Protein AF-A0A4Y8JY67-F1 (afdb_monomer)

pLDDT: mean 82.29, std 21.68, range [33.91, 98.31]

Foldseek 3Di:
DDDDDDDDDDDDDDDDDDDDDDDDDDDDDDDDDDDDPPPPPPPPLPDDAADPVLLVLLLQLLVLLVQLLVLLVVLLVLLVVDDPCSLVSNLVSLVSNVVSLVSNLVSLVPHDPPQPPPPLSVQLNVLSVQLVVLSVQLNVLSVQCVPQDDVSNVVSSVSNNVSSVVSSVSSVSSLVSLCVLLVVCNGNNNSSSVSHPSNVVSND

Solvent-accessible surface area (backbone atoms only — not comparable to full-atom values): 11754 Å² total; per-residue (Å²): 140,89,86,78,92,80,86,82,83,83,82,80,91,81,82,92,84,87,80,90,89,80,90,87,87,84,86,89,84,88,80,95,74,90,75,78,88,69,77,76,74,75,72,64,75,90,58,80,75,54,51,71,66,42,21,51,51,34,22,51,39,34,46,29,51,54,49,30,52,51,35,45,52,49,35,44,51,44,50,74,67,47,66,98,58,30,47,61,54,41,52,53,36,48,50,52,30,51,53,32,48,50,53,29,54,51,47,65,68,64,60,52,90,96,46,83,83,42,74,59,52,53,53,37,51,54,29,49,53,54,25,51,50,31,48,52,52,25,49,54,28,49,58,53,30,56,90,42,54,79,70,54,27,55,51,24,43,49,45,29,46,50,29,42,50,49,25,53,50,31,46,50,49,29,43,48,38,48,44,49,30,23,68,66,49,76,48,59,63,12,37,6,32,58,68,11,71,49,28,55,75,70,64,111

Secondary structure (DSSP, 8-state):
----------------------------------------------SPPPPHHHHHHHHHHHHHHHHHHHHHHHHHHHHHH--TTHHHHHHHHHHHHHHHHHHHHHHHHSPPTT-TT-HHHHHHHHHHHHHHHHHHHHHHHHHHTTT--HHHHHHHHHHHHHHHHHHHHHHHHHHHHHHHHHHH--SHHHHHHHH-HHHHHHH-

Sequence (204 aa):
MTKSVRTLHAGALIGLLAAASLLTGCAQSEPAASPTPAATSTESPSGTPPTEEQTAWAGDVCSSTATLKTDVQGLVSTAAAGGDDVSARLNTQMQTVKESATVLADTIKAVPAGSEDDPELAAVRDSSDDLSSSISDLESSVASVEGATGTDLVVALGSVASDAGASLTALAATVSAIGTAAADGTSTIGQAFDAAPECASLTR

Nearest PDB structures (foldseek):
  6s1a-assembly1_B  TM=5.672E-01  e=9.929E-02  Pseudomonas putida KT2440
  6s37-assembly1_B  TM=5.310E-01  e=1.318E-01  Pseudomonas putida KT2440
  6s37-assembly1_A  TM=5.318E-01  e=1.833E-01  Pseudomonas putida KT2440

Organism: NCBI:txid1259239

Mean predicted aligned error: 12.63 Å

Radius of gyration: 25.79 Å; Cα contacts (8 Å, |Δi|>4): 195; chains: 1; bounding box: 53×54×91 Å

Structure (mmCIF, N/CA/C/O backbone):
data_AF-A0A4Y8JY67-F1
#
_entry.id   AF-A0A4Y8JY67-F1
#
loop_
_atom_site.group_PDB
_atom_site.id
_atom_site.type_symbol
_atom_site.label_atom_id
_atom_site.label_alt_id
_atom_site.label_comp_id
_atom_site.label_asym_id
_atom_site.label_entity_id
_atom_site.label_seq_id
_atom_site.pdbx_PDB_ins_code
_atom_site.Cartn_x
_atom_site.Cartn_y
_atom_site.Cartn_z
_atom_site.occupancy
_atom_site.B_iso_or_equiv
_atom_site.auth_seq_id
_atom_site.auth_comp_id
_atom_site.auth_asym_id
_atom_site.auth_atom_id
_atom_site.pdbx_PDB_model_num
ATOM 1 N N . MET A 1 1 ? 4.462 -11.054 60.085 1.00 39.53 1 MET A N 1
ATOM 2 C CA . MET A 1 1 ? 4.594 -12.505 59.830 1.00 39.53 1 MET A CA 1
ATOM 3 C C . MET A 1 1 ? 4.221 -12.754 58.378 1.00 39.53 1 MET A C 1
ATOM 5 O O . MET A 1 1 ? 3.088 -12.508 57.998 1.00 39.53 1 MET A O 1
ATOM 9 N N . THR A 1 2 ? 5.209 -13.111 57.566 1.00 43.16 2 THR A N 1
ATOM 10 C CA . THR A 1 2 ? 5.149 -13.316 56.113 1.00 43.16 2 THR A CA 1
ATOM 11 C C . THR A 1 2 ? 4.848 -14.781 55.775 1.00 43.16 2 THR A C 1
ATOM 13 O O . THR A 1 2 ? 5.388 -15.680 56.414 1.00 43.16 2 THR A O 1
ATOM 16 N N . LYS A 1 3 ? 3.995 -15.022 54.771 1.00 39.34 3 LYS A N 1
ATOM 17 C CA . LYS A 1 3 ? 3.800 -16.298 54.043 1.00 39.34 3 LYS A CA 1
ATOM 18 C C . LYS A 1 3 ? 2.782 -16.038 52.926 1.00 39.34 3 LYS A C 1
ATOM 20 O O . LYS A 1 3 ? 1.769 -15.418 53.200 1.00 39.34 3 LYS A O 1
ATOM 25 N N . SER A 1 4 ? 2.895 -16.495 51.687 1.00 40.44 4 SER A N 1
ATOM 26 C CA . SER A 1 4 ? 3.988 -17.022 50.873 1.00 40.44 4 SER A CA 1
ATOM 27 C C . SER A 1 4 ? 3.430 -17.013 49.446 1.00 40.44 4 SER A C 1
ATOM 29 O O . SER A 1 4 ? 2.323 -17.499 49.225 1.00 40.44 4 SER A O 1
ATOM 31 N N . VAL A 1 5 ? 4.183 -16.466 48.496 1.00 47.41 5 VAL A N 1
ATOM 32 C CA . VAL A 1 5 ? 3.908 -16.535 47.054 1.00 47.41 5 VAL A CA 1
ATOM 33 C C . VAL A 1 5 ? 4.031 -17.986 46.583 1.00 47.41 5 VAL A C 1
ATOM 35 O O . VAL A 1 5 ? 5.011 -18.651 46.924 1.00 47.41 5 VAL A O 1
ATOM 38 N N . ARG A 1 6 ? 3.080 -18.463 45.770 1.00 45.38 6 ARG A N 1
ATOM 39 C CA . ARG A 1 6 ? 3.297 -19.578 44.835 1.00 45.38 6 ARG A CA 1
ATOM 40 C C . ARG A 1 6 ? 2.625 -19.290 43.499 1.00 45.38 6 ARG A C 1
ATOM 42 O O . ARG A 1 6 ? 1.447 -19.548 43.291 1.00 45.38 6 ARG A O 1
ATOM 49 N N . THR A 1 7 ? 3.446 -18.748 42.617 1.00 39.59 7 THR A N 1
ATOM 50 C CA . THR A 1 7 ? 3.336 -18.749 41.164 1.00 39.59 7 THR A CA 1
ATOM 51 C C . THR A 1 7 ? 3.303 -20.195 40.659 1.00 39.59 7 THR A C 1
ATOM 53 O O . THR A 1 7 ? 4.174 -20.986 41.020 1.00 39.59 7 THR A O 1
ATOM 56 N N . LEU A 1 8 ? 2.343 -20.538 39.802 1.00 40.53 8 LEU A N 1
ATOM 57 C CA . LEU A 1 8 ? 2.391 -21.740 38.969 1.00 40.53 8 LEU A CA 1
ATOM 58 C C . LEU A 1 8 ? 2.415 -21.282 37.513 1.00 40.53 8 LEU A C 1
ATOM 60 O O . LEU A 1 8 ? 1.402 -20.883 36.949 1.00 40.53 8 LEU A O 1
ATOM 64 N N . HIS A 1 9 ? 3.622 -21.294 36.951 1.00 36.66 9 HIS A N 1
ATOM 65 C CA . HIS A 1 9 ? 3.857 -21.238 35.518 1.00 36.66 9 HIS A CA 1
ATOM 66 C C . HIS A 1 9 ? 3.447 -22.591 34.936 1.00 36.66 9 HIS A C 1
ATOM 68 O O . HIS A 1 9 ? 4.074 -23.604 35.245 1.00 36.66 9 HIS A O 1
ATOM 74 N N . ALA A 1 10 ? 2.420 -22.612 34.094 1.00 40.12 10 ALA A N 1
ATOM 75 C CA . ALA A 1 10 ? 2.177 -23.727 33.192 1.00 40.12 10 ALA A CA 1
ATOM 76 C C . ALA A 1 10 ? 2.764 -23.346 31.831 1.00 40.12 10 ALA A C 1
ATOM 78 O O . ALA A 1 10 ? 2.110 -22.721 31.002 1.00 40.12 10 ALA A O 1
ATOM 79 N N . GLY A 1 11 ? 4.043 -23.671 31.650 1.00 34.66 11 GLY A N 1
ATOM 80 C CA . GLY A 1 11 ? 4.651 -23.731 30.331 1.00 34.66 11 GLY A CA 1
ATOM 81 C C . GLY A 1 11 ? 4.133 -24.957 29.585 1.00 34.66 11 GLY A C 1
ATOM 82 O O . GLY A 1 11 ? 4.075 -26.049 30.149 1.00 34.66 11 GLY A O 1
ATOM 83 N N . ALA A 1 12 ? 3.793 -24.778 28.313 1.00 41.38 12 ALA A N 1
ATOM 84 C CA . ALA A 1 12 ? 3.649 -25.868 27.362 1.00 41.38 12 ALA A CA 1
ATOM 85 C C . ALA A 1 12 ? 4.541 -25.559 26.153 1.00 41.38 12 ALA A C 1
ATOM 87 O O . ALA A 1 12 ? 4.236 -24.707 25.325 1.00 41.38 12 ALA A O 1
ATOM 88 N N . LEU A 1 13 ? 5.687 -26.239 26.131 1.00 46.97 13 LEU A N 1
ATOM 89 C CA . LEU A 1 13 ? 6.608 -26.365 25.008 1.00 46.97 13 LEU A CA 1
ATOM 90 C C . LEU A 1 13 ? 5.970 -27.259 23.933 1.00 46.97 13 LEU A C 1
ATOM 92 O O . LEU A 1 13 ? 5.651 -28.413 24.206 1.00 46.97 13 LEU A O 1
ATOM 96 N N . ILE A 1 14 ? 5.850 -26.747 22.712 1.00 49.94 14 ILE A N 1
ATOM 97 C CA . ILE A 1 14 ? 5.616 -27.504 21.472 1.00 49.94 14 ILE A CA 1
ATOM 98 C C . ILE A 1 14 ? 6.517 -26.811 20.443 1.00 49.94 14 ILE A C 1
ATOM 100 O O . ILE A 1 14 ? 6.448 -25.598 20.315 1.00 49.94 14 ILE A O 1
ATOM 104 N N . GLY A 1 15 ? 7.427 -27.424 19.701 1.00 39.03 15 GLY A N 1
ATOM 105 C CA . GLY A 1 15 ? 7.811 -28.809 19.485 1.00 39.03 15 GLY A CA 1
ATOM 106 C C . GLY A 1 15 ? 8.711 -28.749 18.248 1.00 39.03 15 GLY A C 1
ATOM 107 O O . GLY A 1 15 ? 8.247 -28.401 17.168 1.00 39.03 15 GLY A O 1
ATOM 108 N N . LEU A 1 16 ? 10.011 -28.961 18.441 1.00 37.22 16 LEU A N 1
ATOM 109 C CA . LEU A 1 16 ? 11.065 -28.862 17.431 1.00 37.22 16 LEU A CA 1
ATOM 110 C C . LEU A 1 16 ? 10.965 -30.052 16.456 1.00 37.22 16 LEU A C 1
ATOM 112 O O . LEU A 1 16 ? 11.027 -31.193 16.907 1.00 37.22 16 LEU A O 1
ATOM 116 N N . LEU A 1 17 ? 10.874 -29.814 15.145 1.00 41.84 17 LEU A N 1
ATOM 117 C CA . LEU A 1 17 ? 11.047 -30.856 14.122 1.00 41.84 17 LEU A CA 1
ATOM 118 C C . LEU A 1 17 ? 12.001 -30.360 13.033 1.00 41.84 17 LEU A C 1
ATOM 120 O O . LEU A 1 17 ? 11.611 -29.740 12.050 1.00 41.84 17 LEU A O 1
ATOM 124 N N . ALA A 1 18 ? 13.282 -30.652 13.255 1.00 41.53 18 ALA A N 1
ATOM 125 C CA . ALA A 1 18 ? 14.320 -30.657 12.241 1.00 41.53 18 ALA A CA 1
ATOM 126 C C . ALA A 1 18 ? 14.420 -32.073 11.658 1.00 41.53 18 ALA A C 1
ATOM 128 O O . ALA A 1 18 ? 14.562 -33.038 12.410 1.00 41.53 18 ALA A O 1
ATOM 129 N N . ALA A 1 19 ? 14.390 -32.197 10.333 1.00 43.62 19 ALA A N 1
ATOM 130 C CA . ALA A 1 19 ? 14.785 -33.417 9.639 1.00 43.62 19 ALA A CA 1
ATOM 131 C C . ALA A 1 19 ? 15.612 -33.047 8.404 1.00 43.62 19 ALA A C 1
ATOM 133 O O . ALA A 1 19 ? 15.097 -32.623 7.373 1.00 43.62 19 ALA A O 1
ATOM 134 N N . ALA A 1 20 ? 16.926 -33.196 8.557 1.00 41.09 20 ALA A N 1
ATOM 135 C CA . ALA A 1 20 ? 17.895 -33.200 7.479 1.00 41.09 20 ALA A CA 1
ATOM 136 C C . ALA A 1 20 ? 17.733 -34.480 6.646 1.00 41.09 20 ALA A C 1
ATOM 138 O O . ALA A 1 20 ? 17.669 -35.575 7.202 1.00 41.09 20 ALA A O 1
ATOM 139 N N . SER A 1 21 ? 17.718 -34.344 5.321 1.00 48.56 21 SER A N 1
ATOM 140 C CA . SER A 1 21 ? 17.847 -35.466 4.387 1.00 48.56 21 SER A CA 1
ATOM 141 C C . SER A 1 21 ? 19.072 -35.215 3.516 1.00 48.56 21 SER A C 1
ATOM 143 O O . SER A 1 21 ? 19.023 -34.427 2.576 1.00 48.56 21 SER A O 1
ATOM 145 N N . LEU A 1 22 ? 20.188 -35.856 3.860 1.00 43.09 22 LEU A N 1
ATOM 146 C CA . LEU A 1 22 ? 21.392 -35.910 3.039 1.00 43.09 22 LEU A CA 1
ATOM 147 C C . LEU A 1 22 ? 21.663 -37.363 2.624 1.00 43.09 22 LEU A C 1
ATOM 149 O O . LEU A 1 22 ? 21.675 -38.252 3.469 1.00 43.09 22 LEU A O 1
ATOM 153 N N . LEU A 1 23 ? 21.994 -37.502 1.333 1.00 43.88 23 LEU A N 1
ATOM 154 C CA . LEU A 1 23 ? 22.841 -38.521 0.690 1.00 43.88 23 LEU A CA 1
ATOM 155 C C . LEU A 1 23 ? 22.263 -39.933 0.474 1.00 43.88 23 LEU A C 1
ATOM 157 O O . LEU A 1 23 ? 22.098 -40.713 1.404 1.00 43.88 23 LEU A O 1
ATOM 161 N N . THR A 1 24 ? 22.129 -40.336 -0.796 1.00 42.97 24 THR A N 1
ATOM 162 C CA . THR A 1 24 ? 23.050 -41.279 -1.483 1.00 42.97 24 THR A CA 1
ATOM 163 C C . THR A 1 24 ? 22.499 -41.699 -2.856 1.00 42.97 24 THR A C 1
ATOM 165 O O . THR A 1 24 ? 21.308 -41.940 -3.010 1.00 42.97 24 THR A O 1
ATOM 168 N N . GLY A 1 25 ? 23.378 -41.807 -3.860 1.00 33.91 25 GLY A N 1
ATOM 169 C CA . GLY A 1 25 ? 23.049 -42.359 -5.180 1.00 33.91 25 GLY A CA 1
ATOM 170 C C . GLY A 1 25 ? 24.151 -42.109 -6.211 1.00 33.91 25 GLY A C 1
ATOM 171 O O . GLY A 1 25 ? 24.176 -41.069 -6.854 1.00 33.91 25 GLY A O 1
ATOM 172 N N . CYS A 1 26 ? 25.098 -43.042 -6.303 1.00 43.69 26 CYS A N 1
ATOM 173 C CA . CYS A 1 26 ? 26.351 -42.958 -7.052 1.00 43.69 26 CYS A CA 1
ATOM 174 C C . CYS A 1 26 ? 26.244 -43.249 -8.565 1.00 43.69 26 CYS A C 1
ATOM 176 O O . CYS A 1 26 ? 25.491 -44.115 -8.987 1.00 43.69 26 CYS A O 1
ATOM 178 N N . ALA A 1 27 ? 27.160 -42.601 -9.297 1.00 44.00 27 ALA A N 1
ATOM 179 C CA . ALA A 1 27 ? 28.053 -43.119 -10.346 1.00 44.00 27 ALA A CA 1
ATOM 180 C C . ALA A 1 27 ? 27.513 -43.665 -11.697 1.00 44.00 27 ALA A C 1
ATOM 182 O O . ALA A 1 27 ? 26.987 -44.766 -11.796 1.00 44.00 27 ALA A O 1
ATOM 183 N N . GLN A 1 28 ? 27.943 -42.937 -12.744 1.00 41.19 28 GLN A N 1
ATOM 184 C CA . GLN A 1 28 ? 28.754 -43.411 -13.885 1.00 41.19 28 GLN A CA 1
ATOM 185 C C . GLN A 1 28 ? 28.055 -43.857 -15.180 1.00 41.19 28 GLN A C 1
ATOM 187 O O . GLN A 1 28 ? 27.539 -44.964 -15.282 1.00 41.19 28 GLN A O 1
ATOM 192 N N . SER A 1 29 ? 28.213 -43.044 -16.235 1.00 42.53 29 SER A N 1
ATOM 193 C CA . SER A 1 29 ? 28.912 -43.419 -17.482 1.00 42.53 29 SER A CA 1
ATOM 194 C C . SER A 1 29 ? 29.071 -42.209 -18.411 1.00 42.53 29 SER A C 1
ATOM 196 O O . SER A 1 29 ? 28.122 -41.478 -18.673 1.00 42.53 29 SER A O 1
ATOM 198 N N . GLU A 1 30 ? 30.295 -42.026 -18.896 1.00 51.75 30 GLU A N 1
ATOM 199 C CA . GLU A 1 30 ? 30.686 -41.120 -19.977 1.00 51.75 30 GLU A CA 1
ATOM 200 C C . GLU A 1 30 ? 30.337 -41.772 -21.328 1.00 51.75 30 GLU A C 1
ATOM 202 O O . GLU A 1 30 ? 30.463 -42.993 -21.472 1.00 51.75 30 GLU A O 1
ATOM 207 N N . PRO A 1 31 ? 29.918 -40.990 -22.331 1.00 46.47 31 PRO A N 1
ATOM 208 C CA . PRO A 1 31 ? 30.604 -41.097 -23.615 1.00 46.47 31 PRO A CA 1
ATOM 209 C C . PRO A 1 31 ? 30.988 -39.730 -24.181 1.00 46.47 31 PRO A C 1
ATOM 211 O O . PRO A 1 31 ? 30.190 -38.795 -24.241 1.00 46.47 31 PRO A O 1
ATOM 214 N N . ALA A 1 32 ? 32.225 -39.667 -24.664 1.00 49.59 32 ALA A N 1
ATOM 215 C CA . ALA A 1 32 ? 32.764 -38.577 -25.449 1.00 49.59 32 ALA A CA 1
ATOM 216 C C . ALA A 1 32 ? 31.945 -38.322 -26.726 1.00 49.59 32 ALA A C 1
ATOM 218 O O . ALA A 1 32 ? 31.810 -39.196 -27.582 1.00 49.59 32 ALA A O 1
ATOM 219 N N . ALA A 1 33 ? 31.506 -37.078 -26.892 1.00 43.41 33 ALA A N 1
ATOM 220 C CA . ALA A 1 33 ? 31.378 -36.430 -28.188 1.00 43.41 33 ALA A CA 1
ATOM 221 C C . ALA A 1 33 ? 31.575 -34.924 -27.976 1.00 43.41 33 ALA A C 1
ATOM 223 O O . ALA A 1 33 ? 30.801 -34.290 -27.265 1.00 43.41 33 ALA A O 1
ATOM 224 N N . SER A 1 34 ? 32.626 -34.356 -28.570 1.00 53.31 34 SER A N 1
ATOM 225 C CA . SER A 1 34 ? 32.741 -32.909 -28.750 1.00 53.31 34 SER A CA 1
ATOM 226 C C . SER A 1 34 ? 31.671 -32.431 -29.726 1.00 53.31 34 SER A C 1
ATOM 228 O O . SER A 1 34 ? 31.652 -32.896 -30.868 1.00 53.31 34 SER A O 1
ATOM 230 N N . PRO A 1 3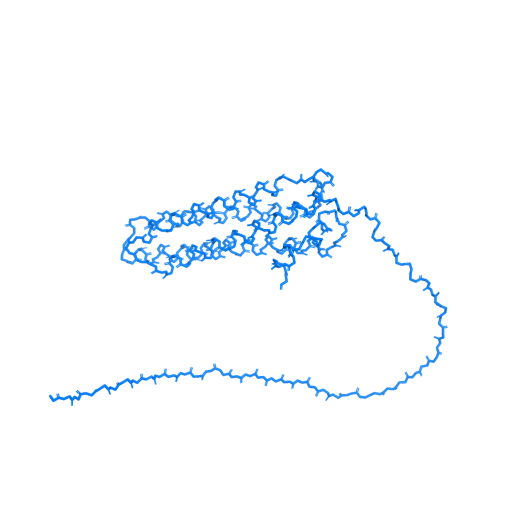5 ? 30.892 -31.410 -29.356 1.00 47.12 35 PRO A N 1
ATOM 231 C CA . PRO A 1 35 ? 30.505 -30.382 -30.293 1.00 47.12 35 PRO A CA 1
ATOM 232 C C . PRO A 1 35 ? 31.342 -29.127 -30.027 1.00 47.12 35 PRO A C 1
ATOM 234 O O . PRO A 1 35 ? 31.562 -28.709 -28.893 1.00 47.12 35 PRO A O 1
ATOM 237 N N . THR A 1 36 ? 31.850 -28.573 -31.122 1.00 54.47 36 THR A N 1
ATOM 238 C CA . THR A 1 36 ? 32.260 -27.183 -31.333 1.00 54.47 36 THR A CA 1
ATOM 239 C C . THR A 1 36 ? 31.670 -26.210 -30.303 1.00 54.47 36 THR A C 1
ATOM 241 O O . THR A 1 36 ? 30.461 -26.275 -30.076 1.00 54.47 36 THR A O 1
ATOM 244 N N . PRO A 1 37 ? 32.446 -25.267 -29.732 1.00 42.97 37 PRO A N 1
ATOM 245 C CA . PRO A 1 37 ? 31.859 -24.160 -28.993 1.00 42.97 37 PRO A CA 1
ATOM 246 C C . PRO A 1 37 ? 31.013 -23.346 -29.975 1.00 42.97 37 PRO A C 1
ATOM 248 O O . PRO A 1 37 ? 31.522 -22.521 -30.733 1.00 42.97 37 PRO A O 1
ATOM 251 N N . ALA A 1 38 ? 29.711 -23.626 -30.008 1.00 48.12 38 ALA A N 1
ATOM 252 C CA . ALA A 1 38 ? 28.750 -22.655 -30.473 1.00 48.12 38 ALA A CA 1
ATOM 253 C C . ALA A 1 38 ? 28.922 -21.465 -29.535 1.00 48.12 38 ALA A C 1
ATOM 255 O O . ALA A 1 38 ? 28.813 -21.610 -28.317 1.00 48.12 38 ALA A O 1
ATOM 256 N N . ALA A 1 39 ? 29.285 -20.319 -30.103 1.00 44.28 39 ALA A N 1
ATOM 257 C CA . ALA A 1 39 ? 29.164 -19.060 -29.409 1.00 44.28 39 ALA A CA 1
ATOM 258 C C . ALA A 1 39 ? 27.730 -19.004 -28.881 1.00 44.28 39 ALA A C 1
ATOM 260 O O . ALA A 1 39 ? 26.783 -18.933 -29.664 1.00 44.28 39 ALA A O 1
ATOM 261 N N . THR A 1 40 ? 27.568 -19.110 -27.564 1.00 43.22 40 THR A N 1
ATOM 262 C CA . THR A 1 40 ? 26.379 -18.590 -26.914 1.00 43.22 40 THR A CA 1
ATOM 263 C C . THR A 1 40 ? 26.379 -17.123 -27.290 1.00 43.22 40 THR A C 1
ATOM 265 O O . THR A 1 40 ? 27.171 -16.341 -26.764 1.00 43.22 40 THR A O 1
ATOM 268 N N . SER A 1 41 ? 25.575 -16.771 -28.290 1.00 44.00 41 SER A N 1
ATOM 269 C CA . SER A 1 41 ? 25.123 -15.406 -28.449 1.00 44.00 41 SER A CA 1
ATOM 270 C C . SER A 1 41 ? 24.449 -15.084 -27.131 1.00 44.00 41 SER A C 1
ATOM 272 O O . SER A 1 41 ? 23.331 -15.522 -26.870 1.00 44.00 41 SER A O 1
ATOM 274 N N . THR A 1 42 ? 25.172 -14.399 -26.252 1.00 41.75 42 THR A N 1
ATOM 275 C CA . THR A 1 42 ? 24.550 -13.546 -25.259 1.00 41.75 42 THR A CA 1
ATOM 276 C C . THR A 1 42 ? 23.765 -12.552 -26.099 1.00 41.75 42 THR A C 1
ATOM 278 O O . THR A 1 42 ? 24.322 -11.566 -26.581 1.00 41.75 42 THR A O 1
ATOM 281 N N . GLU A 1 43 ? 22.511 -12.875 -26.410 1.00 44.25 43 GLU A N 1
ATOM 282 C CA . GLU A 1 43 ? 21.557 -11.849 -26.781 1.00 44.25 43 GLU A CA 1
ATOM 283 C C . GLU A 1 43 ? 21.538 -10.920 -25.574 1.00 44.25 43 GLU A C 1
ATOM 285 O O . GLU A 1 43 ? 20.959 -11.220 -24.533 1.00 44.25 43 GLU A O 1
ATOM 290 N N . SER A 1 44 ? 22.308 -9.835 -25.671 1.00 44.72 44 SER A N 1
ATOM 291 C CA . SER A 1 44 ? 22.081 -8.671 -24.837 1.00 44.72 44 SER A CA 1
ATOM 292 C C . SER A 1 44 ? 20.588 -8.382 -24.966 1.00 44.72 44 SER A C 1
ATOM 294 O O . SER A 1 44 ? 20.120 -8.315 -26.114 1.00 44.72 44 SER A O 1
ATOM 296 N N . PRO A 1 45 ? 19.835 -8.253 -23.858 1.00 50.97 45 PRO A N 1
ATOM 297 C CA . PRO A 1 45 ? 18.454 -7.806 -23.947 1.00 50.97 45 PRO A CA 1
ATOM 298 C C . PRO A 1 45 ? 18.469 -6.556 -24.822 1.00 50.97 45 PRO A C 1
ATOM 300 O O . PRO A 1 45 ? 19.185 -5.596 -24.547 1.00 50.97 45 PRO A O 1
ATOM 303 N N . SER A 1 46 ? 17.801 -6.631 -25.971 1.00 47.34 46 SER A N 1
ATOM 304 C CA . SER A 1 46 ? 17.893 -5.615 -27.027 1.00 47.34 46 SER A CA 1
ATOM 305 C C . SER A 1 46 ? 17.043 -4.381 -26.702 1.00 47.34 46 SER A C 1
ATOM 307 O O . SER A 1 46 ? 16.577 -3.685 -27.600 1.00 47.34 46 SER A O 1
ATOM 309 N N . GLY A 1 47 ? 16.833 -4.122 -25.412 1.00 58.28 47 GLY A N 1
ATOM 310 C CA . GLY A 1 47 ? 16.190 -2.933 -24.889 1.00 58.28 47 GLY A CA 1
ATOM 311 C C . GLY A 1 47 ? 17.237 -1.891 -24.532 1.00 58.28 47 GLY A C 1
ATOM 312 O O . GLY A 1 47 ? 18.315 -2.206 -24.025 1.00 58.28 47 GLY A O 1
ATOM 313 N N . THR A 1 48 ? 16.918 -0.629 -24.796 1.00 69.56 48 THR A N 1
ATOM 314 C CA . THR A 1 48 ? 17.609 0.472 -24.129 1.00 69.56 48 THR A CA 1
ATOM 315 C C . THR A 1 48 ? 17.430 0.268 -22.622 1.00 69.56 48 THR A C 1
ATOM 317 O O . THR A 1 48 ? 16.290 0.070 -22.200 1.00 69.56 48 THR A O 1
ATOM 320 N N . PRO A 1 49 ? 18.510 0.283 -21.819 1.00 79.81 49 PRO A N 1
ATOM 321 C CA . PRO A 1 49 ? 18.382 0.192 -20.369 1.00 79.81 49 PRO A CA 1
ATOM 322 C C . PRO A 1 49 ? 17.468 1.311 -19.844 1.00 79.81 49 PRO A C 1
ATOM 324 O O . PRO A 1 49 ? 17.394 2.372 -20.477 1.00 79.81 49 PRO A O 1
ATOM 327 N N . PRO A 1 50 ? 16.792 1.105 -18.700 1.00 87.81 50 PRO A N 1
ATOM 328 C CA . PRO A 1 50 ? 15.910 2.112 -18.135 1.00 87.81 50 PRO A CA 1
ATOM 329 C C . PRO A 1 50 ? 16.693 3.397 -17.863 1.00 87.81 50 PRO A C 1
ATOM 331 O O . PRO A 1 50 ? 17.872 3.382 -17.496 1.00 87.81 50 PRO A O 1
ATOM 334 N N . THR A 1 51 ? 16.030 4.529 -18.061 1.00 92.19 51 THR A N 1
ATOM 335 C CA . THR A 1 51 ? 16.594 5.830 -17.705 1.00 92.19 51 THR A CA 1
ATOM 336 C C . THR A 1 51 ? 16.704 5.971 -16.185 1.00 92.19 51 THR A C 1
ATOM 338 O O . THR A 1 51 ? 16.046 5.262 -15.415 1.00 92.19 51 THR A O 1
ATOM 341 N N . GLU A 1 52 ? 17.525 6.921 -15.734 1.00 93.12 52 GLU A N 1
ATOM 342 C CA . GLU A 1 52 ? 17.620 7.263 -14.309 1.00 93.12 52 GLU A CA 1
ATOM 343 C C . GLU A 1 52 ? 16.260 7.699 -13.745 1.00 93.12 52 GLU A C 1
ATOM 345 O O . GLU A 1 52 ? 15.913 7.321 -12.631 1.00 93.12 52 GLU A O 1
ATOM 350 N N . GLU A 1 53 ? 15.460 8.426 -14.532 1.00 94.00 53 GLU A N 1
ATOM 351 C CA . GLU A 1 53 ? 14.112 8.866 -14.153 1.00 94.00 53 GLU A CA 1
ATOM 352 C C . GLU A 1 53 ? 13.152 7.684 -13.961 1.00 94.00 53 GLU A C 1
ATOM 354 O O . GLU A 1 53 ? 12.440 7.626 -12.963 1.00 94.00 53 GLU A O 1
ATOM 359 N N . GLN A 1 54 ? 13.183 6.699 -14.864 1.00 94.31 54 GLN A N 1
ATOM 360 C CA . GLN A 1 54 ? 12.389 5.470 -14.739 1.00 94.31 54 GLN A CA 1
ATOM 361 C C . GLN A 1 54 ? 12.787 4.648 -13.516 1.00 94.31 54 GLN A C 1
ATOM 363 O O . GLN A 1 54 ? 11.920 4.180 -12.780 1.00 94.31 54 GLN A O 1
ATOM 368 N N . THR A 1 55 ? 14.089 4.516 -13.265 1.00 95.31 55 THR A N 1
ATOM 369 C CA . THR A 1 55 ? 14.594 3.784 -12.095 1.00 95.31 55 THR A CA 1
ATOM 370 C C . THR A 1 55 ? 14.226 4.496 -10.790 1.00 95.31 55 THR A C 1
ATOM 372 O O . THR A 1 55 ? 13.800 3.846 -9.838 1.00 95.31 55 THR A O 1
ATOM 375 N N . ALA A 1 56 ? 14.334 5.829 -10.745 1.00 96.75 56 ALA A N 1
ATOM 376 C CA . ALA A 1 56 ? 13.936 6.626 -9.585 1.00 96.75 56 ALA A CA 1
ATOM 377 C C . ALA A 1 56 ? 12.430 6.510 -9.309 1.00 96.75 56 ALA A C 1
ATOM 379 O O . ALA A 1 56 ? 12.037 6.229 -8.180 1.00 96.75 56 ALA A O 1
ATOM 380 N N . TRP A 1 57 ? 11.598 6.628 -10.348 1.00 97.00 57 TRP A N 1
ATOM 381 C CA . TRP A 1 57 ? 10.153 6.431 -10.241 1.00 97.00 57 TRP A CA 1
ATOM 382 C C . TRP A 1 57 ? 9.796 5.046 -9.683 1.00 97.00 57 TRP A C 1
ATOM 384 O O . TRP A 1 57 ? 8.985 4.936 -8.765 1.00 97.00 57 TRP A O 1
ATOM 394 N N . ALA A 1 58 ? 10.427 3.986 -10.195 1.00 96.25 58 ALA A N 1
ATOM 395 C CA . ALA A 1 58 ? 10.211 2.626 -9.710 1.00 96.25 58 ALA A CA 1
ATOM 396 C C . ALA A 1 58 ? 10.585 2.487 -8.221 1.00 96.25 58 ALA A C 1
ATOM 398 O O . ALA A 1 58 ? 9.830 1.902 -7.438 1.00 96.25 58 ALA A O 1
ATOM 399 N N . GLY A 1 59 ? 11.709 3.088 -7.817 1.00 97.12 59 GLY A N 1
ATOM 400 C CA . GLY A 1 59 ? 12.126 3.181 -6.417 1.00 97.12 59 GLY A CA 1
ATOM 401 C C . GLY A 1 59 ? 11.100 3.902 -5.538 1.00 97.12 59 GLY A C 1
ATOM 402 O O . GLY A 1 59 ? 10.746 3.395 -4.470 1.00 97.12 59 GLY A O 1
ATOM 403 N N . ASP A 1 60 ? 10.548 5.022 -6.007 1.00 98.12 60 ASP A N 1
ATOM 404 C CA . ASP A 1 60 ? 9.521 5.794 -5.297 1.00 98.12 60 ASP A CA 1
ATOM 405 C C . ASP A 1 60 ? 8.212 5.006 -5.130 1.00 98.12 60 ASP A C 1
ATOM 407 O O . ASP A 1 60 ? 7.615 5.024 -4.047 1.00 98.12 60 ASP A O 1
ATOM 411 N N . VAL A 1 61 ? 7.784 4.252 -6.152 1.00 97.06 61 VAL A N 1
ATOM 412 C CA . VAL A 1 61 ? 6.627 3.341 -6.055 1.00 97.06 61 VAL A CA 1
ATOM 413 C C . VAL A 1 61 ? 6.871 2.288 -4.971 1.00 97.06 61 VAL A C 1
ATOM 415 O O . VAL A 1 61 ? 6.019 2.072 -4.102 1.00 97.06 61 VAL A O 1
ATOM 418 N N . CYS A 1 62 ? 8.043 1.649 -4.975 1.00 97.50 62 CYS A N 1
ATOM 419 C CA . CYS A 1 62 ? 8.387 0.617 -3.997 1.00 97.50 62 CYS A CA 1
ATOM 420 C C . CYS A 1 62 ? 8.504 1.174 -2.568 1.00 97.50 62 CYS A C 1
ATOM 422 O O . CYS A 1 62 ? 7.985 0.573 -1.622 1.00 97.50 62 CYS A O 1
ATOM 424 N N . SER A 1 63 ? 9.111 2.349 -2.407 1.00 97.44 63 SER A N 1
ATOM 425 C CA . SER A 1 63 ? 9.222 3.056 -1.127 1.00 97.44 63 SER A CA 1
ATOM 426 C C . SER A 1 63 ? 7.851 3.471 -0.574 1.00 97.44 63 SER A C 1
ATOM 428 O O . SER A 1 63 ? 7.539 3.228 0.597 1.00 97.44 63 SER A O 1
ATOM 430 N N . SER A 1 64 ? 6.979 4.013 -1.430 1.00 97.81 64 SER A N 1
ATOM 431 C CA . SER A 1 64 ? 5.608 4.391 -1.062 1.00 97.81 64 SER A CA 1
ATOM 432 C C . SER A 1 64 ? 4.775 3.172 -0.660 1.00 97.81 64 SER A C 1
ATOM 434 O O . SER A 1 64 ? 4.063 3.203 0.344 1.00 97.81 64 SER A O 1
ATOM 436 N N . THR A 1 65 ? 4.934 2.055 -1.377 1.00 97.19 65 THR A N 1
ATOM 437 C CA . THR A 1 65 ? 4.295 0.771 -1.045 1.00 97.19 65 THR A CA 1
ATOM 438 C C . THR A 1 65 ? 4.743 0.263 0.332 1.00 97.19 65 THR A C 1
ATOM 440 O O . THR A 1 65 ? 3.915 -0.143 1.151 1.00 97.19 65 THR A O 1
ATOM 443 N N . ALA A 1 66 ? 6.046 0.317 0.634 1.00 96.75 66 ALA A N 1
ATOM 444 C CA . ALA A 1 66 ? 6.590 -0.085 1.934 1.00 96.75 66 ALA A CA 1
ATOM 445 C C . ALA A 1 66 ? 6.119 0.823 3.087 1.00 96.75 66 ALA A C 1
ATOM 447 O O . ALA A 1 66 ? 5.822 0.340 4.186 1.00 96.75 66 ALA A O 1
ATOM 448 N N . THR A 1 67 ? 6.023 2.128 2.831 1.00 97.50 67 THR A N 1
ATOM 449 C CA . THR A 1 67 ? 5.516 3.116 3.793 1.00 97.50 67 THR A CA 1
ATOM 450 C C . THR A 1 67 ? 4.06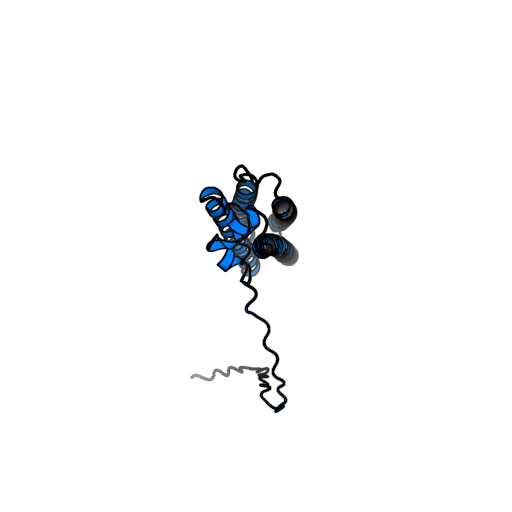1 2.821 4.135 1.00 97.50 67 THR A C 1
ATOM 452 O O . THR A 1 67 ? 3.739 2.573 5.296 1.00 97.50 67 THR A O 1
ATOM 455 N N . LEU A 1 68 ? 3.207 2.686 3.117 1.00 97.94 68 LEU A N 1
ATOM 456 C CA . LEU A 1 68 ? 1.797 2.357 3.301 1.00 97.94 68 LEU A CA 1
ATOM 457 C C . LEU A 1 68 ? 1.596 1.035 4.058 1.00 97.94 68 LEU A C 1
ATOM 459 O O . LEU A 1 68 ? 0.746 0.951 4.944 1.00 97.94 68 LEU A O 1
ATOM 463 N N . LYS A 1 69 ? 2.413 0.010 3.774 1.00 96.88 69 LYS A N 1
ATOM 464 C CA . LYS A 1 69 ? 2.403 -1.254 4.534 1.00 96.88 69 LYS A CA 1
ATOM 465 C C . LYS A 1 69 ? 2.595 -1.011 6.027 1.00 96.88 69 LYS A C 1
ATOM 467 O O . LYS A 1 69 ? 1.867 -1.571 6.847 1.00 96.88 69 LYS A O 1
ATOM 472 N N . THR A 1 70 ? 3.590 -0.199 6.366 1.00 97.62 70 THR A N 1
ATOM 473 C CA . THR A 1 70 ? 3.939 0.131 7.750 1.00 97.62 70 THR A CA 1
ATOM 474 C C . THR A 1 70 ? 2.808 0.904 8.422 1.00 97.62 70 THR A C 1
ATOM 476 O O . THR A 1 70 ? 2.447 0.591 9.556 1.00 97.62 70 THR A O 1
ATOM 479 N N . ASP A 1 71 ? 2.179 1.839 7.713 1.00 98.00 71 ASP A N 1
ATOM 480 C CA . ASP A 1 71 ? 1.078 2.638 8.255 1.00 98.00 71 ASP A CA 1
ATOM 481 C C . ASP A 1 71 ? -0.171 1.800 8.539 1.00 98.00 71 ASP A C 1
ATOM 483 O O . ASP A 1 71 ? -0.787 1.949 9.599 1.00 98.00 71 ASP A O 1
ATOM 487 N N . VAL A 1 72 ? -0.515 0.866 7.645 1.00 97.94 72 VAL A N 1
ATOM 488 C CA . VAL A 1 72 ? -1.627 -0.072 7.866 1.00 97.94 72 VAL A CA 1
ATOM 489 C C . VAL A 1 72 ? -1.320 -1.005 9.046 1.00 97.94 72 VAL A C 1
ATOM 491 O O . VAL A 1 72 ? -2.189 -1.262 9.879 1.00 97.94 72 VAL A O 1
ATOM 494 N N . GLN A 1 73 ? -0.072 -1.463 9.201 1.00 97.31 73 GLN A N 1
ATOM 495 C CA . GLN A 1 73 ? 0.347 -2.229 10.385 1.00 97.31 73 GLN A CA 1
ATOM 496 C C . GLN A 1 73 ? 0.280 -1.399 11.680 1.00 97.31 73 GLN A C 1
ATOM 498 O O . GLN A 1 73 ? -0.088 -1.924 12.740 1.00 97.31 73 GLN A O 1
ATOM 503 N N . GLY A 1 74 ? 0.588 -0.103 11.604 1.00 97.12 74 GLY A N 1
ATOM 504 C CA . GLY A 1 74 ? 0.414 0.853 12.697 1.00 97.12 74 GLY A CA 1
ATOM 505 C C . GLY A 1 74 ? -1.052 1.003 13.113 1.00 97.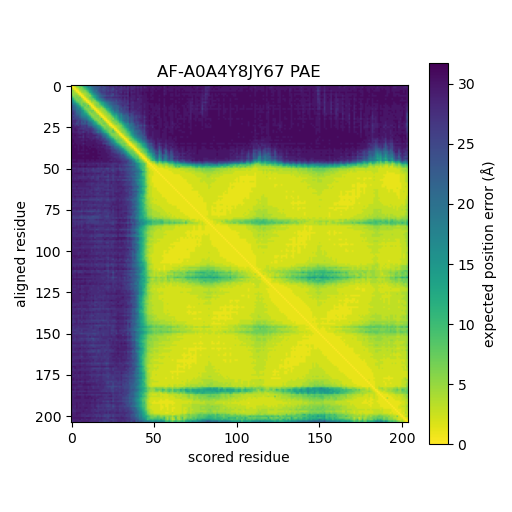12 74 GLY A C 1
ATOM 506 O O . GLY A 1 74 ? -1.360 1.015 14.309 1.00 97.12 74 GLY A O 1
ATOM 507 N N . LEU A 1 75 ? -1.972 1.022 12.144 1.00 97.31 75 LEU A N 1
ATOM 508 C CA . LEU A 1 75 ? -3.416 1.052 12.397 1.00 97.31 75 LEU A CA 1
ATOM 509 C C . LEU A 1 75 ? -3.885 -0.203 13.139 1.00 97.31 75 LEU A C 1
ATOM 511 O O . LEU A 1 75 ? -4.542 -0.092 14.175 1.00 97.31 75 LEU A O 1
ATOM 515 N N . VAL A 1 76 ? -3.487 -1.391 12.673 1.00 96.81 76 VAL A N 1
ATOM 516 C CA . VAL A 1 76 ? -3.810 -2.666 13.341 1.00 96.81 76 VAL A CA 1
ATOM 517 C C . VAL A 1 76 ? -3.268 -2.691 14.769 1.00 96.81 76 VAL A C 1
ATOM 519 O O . VAL A 1 76 ? -3.971 -3.088 15.698 1.00 96.81 76 VAL A O 1
ATOM 522 N N . SER A 1 77 ? -2.036 -2.222 14.965 1.00 96.31 77 SER A N 1
ATOM 523 C CA . SER A 1 77 ? -1.415 -2.145 16.292 1.00 96.31 77 SER A CA 1
ATOM 524 C C . SER A 1 77 ? -2.177 -1.197 17.221 1.00 96.31 77 SER A C 1
ATOM 526 O O . SER A 1 77 ? -2.372 -1.500 18.399 1.00 96.31 77 SER A O 1
ATOM 528 N N . THR A 1 78 ? -2.666 -0.077 16.685 1.00 96.31 78 THR A N 1
ATOM 529 C CA . THR A 1 78 ? -3.499 0.884 17.417 1.00 96.31 78 THR A CA 1
ATOM 530 C C . THR A 1 78 ? -4.839 0.271 17.821 1.00 96.31 78 THR A C 1
ATOM 532 O O . THR A 1 78 ? -5.235 0.398 18.981 1.00 96.31 78 THR A O 1
ATOM 535 N N . ALA A 1 79 ? -5.503 -0.443 16.906 1.00 94.94 79 ALA A N 1
ATOM 536 C CA . ALA A 1 79 ? -6.756 -1.145 17.187 1.00 94.94 79 ALA A CA 1
ATOM 537 C C . ALA A 1 79 ? -6.570 -2.207 18.282 1.00 94.94 79 ALA A C 1
ATOM 539 O O . ALA A 1 79 ? -7.353 -2.271 19.230 1.00 94.94 79 ALA A O 1
ATOM 540 N N . ALA A 1 80 ? -5.499 -3.001 18.187 1.00 94.75 80 ALA A N 1
ATOM 541 C CA . ALA A 1 80 ? -5.190 -4.067 19.136 1.00 94.75 80 ALA A CA 1
ATOM 542 C C . ALA A 1 80 ? -4.823 -3.546 20.535 1.00 94.75 80 ALA A C 1
ATOM 544 O O . ALA A 1 80 ? -5.132 -4.197 21.533 1.00 94.75 80 ALA A O 1
ATOM 545 N N . ALA A 1 81 ? -4.177 -2.379 20.623 1.00 94.56 81 ALA A N 1
ATOM 546 C CA . ALA A 1 81 ? -3.854 -1.754 21.902 1.00 94.56 81 ALA A CA 1
ATOM 547 C C . ALA A 1 81 ? -5.113 -1.316 22.675 1.00 94.56 81 ALA A C 1
ATOM 549 O O . ALA A 1 81 ? -5.097 -1.316 23.908 1.00 94.56 81 ALA A O 1
ATOM 550 N N . GLY A 1 82 ? -6.194 -0.955 21.971 1.00 91.06 82 GLY A N 1
ATOM 551 C CA . GLY A 1 82 ? -7.436 -0.482 22.581 1.00 91.06 82 GLY A CA 1
ATOM 552 C C . GLY A 1 82 ? -7.239 0.772 23.443 1.00 91.06 82 GLY A C 1
ATOM 553 O O . GLY A 1 82 ? -6.285 1.529 23.252 1.00 91.06 82 GLY A O 1
ATOM 554 N N . GLY A 1 83 ? -8.139 0.986 24.407 1.00 92.50 83 GLY A N 1
ATOM 555 C CA . GLY A 1 83 ? -8.106 2.101 25.364 1.00 92.50 83 GLY A CA 1
ATOM 556 C C . GLY A 1 83 ? -9.185 3.159 25.120 1.00 92.50 83 GLY A C 1
ATOM 557 O O . GLY A 1 83 ? -9.833 3.169 24.077 1.00 92.50 83 GLY A O 1
ATOM 558 N N . ASP A 1 84 ? -9.373 4.050 26.093 1.00 90.19 84 ASP A N 1
ATOM 559 C CA . ASP A 1 84 ? -10.479 5.023 26.102 1.00 90.19 84 ASP A CA 1
ATOM 560 C C . ASP A 1 84 ? -10.411 6.033 24.938 1.00 90.19 84 ASP A C 1
ATOM 562 O O . ASP A 1 84 ? -11.429 6.563 24.501 1.00 90.19 84 ASP A O 1
ATOM 566 N N . ASP A 1 85 ? -9.216 6.277 24.401 1.00 94.00 85 ASP A N 1
ATOM 567 C CA . ASP A 1 85 ? -8.929 7.179 23.282 1.00 94.00 85 ASP A CA 1
ATOM 568 C C . ASP A 1 85 ? -8.663 6.441 21.953 1.00 94.00 85 ASP A C 1
ATOM 570 O O . ASP A 1 85 ? -8.195 7.052 20.988 1.00 94.00 85 ASP A O 1
ATOM 574 N N . VAL A 1 86 ? -8.970 5.137 21.870 1.00 96.56 86 VAL A N 1
ATOM 575 C CA . VAL A 1 86 ? -8.692 4.310 20.678 1.00 96.56 86 VAL A CA 1
ATOM 576 C C . VAL A 1 86 ? -9.306 4.890 19.403 1.00 96.56 86 VAL A C 1
ATOM 578 O O . VAL A 1 86 ? -8.645 4.906 18.372 1.00 96.56 86 VAL A O 1
ATOM 581 N N . SER A 1 87 ? -10.518 5.447 19.476 1.00 96.06 87 SER A N 1
ATOM 582 C CA . SER A 1 87 ? -11.179 6.079 18.327 1.00 96.06 87 SER A CA 1
ATOM 583 C C . SER A 1 87 ? -10.374 7.260 17.779 1.00 96.06 87 SER A C 1
ATOM 585 O O . SER A 1 87 ? -10.190 7.383 16.570 1.00 96.06 87 SER A O 1
ATOM 587 N N . ALA A 1 88 ? -9.857 8.127 18.655 1.00 96.88 88 ALA A N 1
ATOM 588 C CA . ALA A 1 88 ? -9.069 9.283 18.234 1.00 96.88 88 ALA A CA 1
ATOM 589 C C . ALA A 1 88 ? -7.739 8.841 17.608 1.00 96.88 88 ALA A C 1
ATOM 591 O O . ALA A 1 88 ? -7.375 9.317 16.534 1.00 96.88 88 ALA A O 1
ATOM 592 N N . ARG A 1 89 ? -7.054 7.874 18.235 1.00 97.56 89 ARG A N 1
ATOM 593 C CA . ARG A 1 89 ? -5.799 7.320 17.709 1.00 97.56 89 ARG A CA 1
ATOM 594 C C . ARG A 1 89 ? -5.990 6.616 16.365 1.00 97.56 89 ARG A C 1
ATOM 596 O O . ARG A 1 89 ? -5.179 6.820 15.467 1.00 97.56 89 ARG A O 1
ATOM 603 N N . LEU A 1 90 ? -7.060 5.835 16.205 1.00 98.12 90 LEU A N 1
ATOM 604 C CA . LEU A 1 90 ? -7.385 5.182 14.935 1.00 98.12 90 LEU A CA 1
ATOM 605 C C . LEU A 1 90 ? -7.678 6.195 13.835 1.00 98.12 90 LEU A C 1
ATOM 607 O O . LEU A 1 90 ? -7.169 6.033 12.734 1.00 98.12 90 LEU A O 1
ATOM 611 N N . ASN A 1 91 ? -8.422 7.261 14.129 1.00 97.50 91 ASN A N 1
ATOM 612 C CA . ASN A 1 91 ? -8.673 8.323 13.156 1.00 97.50 91 ASN A CA 1
ATOM 613 C C . ASN A 1 91 ? -7.381 9.026 12.716 1.00 97.50 91 ASN A C 1
ATOM 615 O O . ASN A 1 91 ? -7.184 9.244 11.523 1.00 97.50 91 ASN A O 1
ATOM 619 N N . THR A 1 92 ? -6.476 9.343 13.649 1.00 97.75 92 THR A N 1
ATOM 620 C CA . THR A 1 92 ? -5.162 9.909 13.304 1.00 97.75 92 THR A CA 1
ATOM 621 C C . THR A 1 92 ? -4.361 8.957 12.419 1.00 97.75 92 THR A C 1
ATOM 623 O O . THR A 1 92 ? -3.859 9.368 11.378 1.00 97.75 92 THR A O 1
ATOM 626 N N . GLN A 1 93 ? -4.281 7.679 12.788 1.00 97.81 93 GLN A N 1
ATOM 627 C CA . GLN A 1 93 ? -3.526 6.700 12.013 1.00 97.81 93 GLN A CA 1
ATOM 628 C C . GLN A 1 93 ? -4.167 6.428 10.641 1.00 97.81 93 GLN A C 1
ATOM 630 O O . GLN A 1 93 ? -3.454 6.225 9.662 1.00 97.81 93 GLN A O 1
ATOM 635 N N . MET A 1 94 ? -5.497 6.481 10.538 1.00 98.25 94 MET A N 1
ATOM 636 C CA . MET A 1 94 ? -6.215 6.360 9.268 1.00 98.25 94 MET A CA 1
ATOM 637 C C . MET A 1 94 ? -5.917 7.536 8.331 1.00 98.25 94 MET A C 1
ATOM 639 O O . MET A 1 94 ? -5.782 7.330 7.128 1.00 98.25 94 MET A O 1
ATOM 643 N N . GLN A 1 95 ? -5.755 8.756 8.856 1.00 98.25 95 GLN A N 1
ATOM 644 C CA . GLN A 1 95 ? -5.310 9.896 8.044 1.00 98.25 95 GLN A CA 1
ATOM 645 C C . GLN A 1 95 ? -3.917 9.651 7.459 1.00 98.25 95 GLN A C 1
ATOM 647 O O . GLN A 1 95 ? -3.734 9.840 6.261 1.00 98.25 95 GLN A O 1
ATOM 652 N N . THR A 1 96 ? -2.978 9.133 8.257 1.00 98.06 96 THR A N 1
ATOM 653 C CA . THR A 1 96 ? -1.649 8.742 7.761 1.00 98.06 96 THR A CA 1
ATOM 654 C C . THR A 1 96 ? -1.741 7.675 6.667 1.00 98.06 96 THR A C 1
ATOM 656 O O . THR A 1 96 ? -1.132 7.830 5.614 1.00 98.06 96 THR A O 1
ATOM 659 N N . VAL A 1 97 ? -2.566 6.636 6.852 1.00 98.31 97 VAL A N 1
ATOM 660 C CA . VAL A 1 97 ? -2.798 5.607 5.819 1.00 98.31 97 VAL A CA 1
ATOM 661 C C . VAL A 1 97 ? -3.333 6.228 4.522 1.00 98.31 97 VAL A C 1
ATOM 663 O O . VAL A 1 97 ? -2.858 5.887 3.4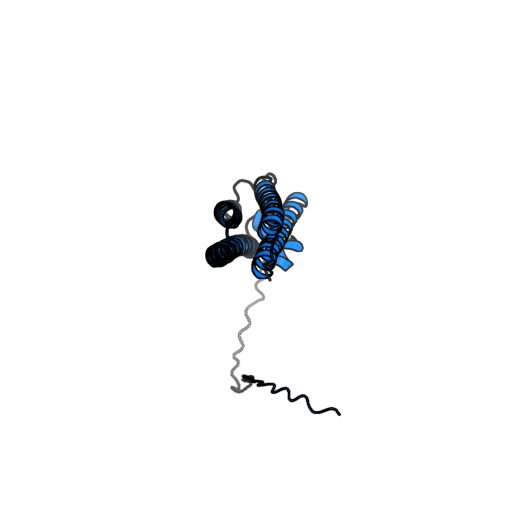41 1.00 98.31 97 VAL A O 1
ATOM 666 N N . LYS A 1 98 ? -4.292 7.159 4.607 1.00 97.88 98 LYS A N 1
ATOM 667 C CA . LYS A 1 98 ? -4.863 7.844 3.435 1.00 97.88 98 LYS A CA 1
ATOM 668 C C . LYS A 1 98 ? -3.845 8.713 2.705 1.00 97.88 98 LYS A C 1
ATOM 670 O O . LYS A 1 98 ? -3.826 8.717 1.474 1.00 97.88 98 LYS A O 1
ATOM 675 N N . GLU A 1 99 ? -3.018 9.444 3.446 1.00 98.06 99 GLU A N 1
ATOM 676 C CA . GLU A 1 99 ? -1.936 10.248 2.876 1.00 98.06 99 GLU A CA 1
ATOM 677 C C . GLU A 1 99 ? -0.948 9.352 2.122 1.00 98.06 99 GLU A C 1
ATOM 679 O O . GLU A 1 99 ? -0.706 9.583 0.938 1.00 98.06 99 GLU A O 1
ATOM 684 N N . SER A 1 100 ? -0.479 8.268 2.742 1.00 97.94 100 SER A N 1
ATOM 685 C CA . SER A 1 100 ? 0.439 7.312 2.109 1.00 97.94 100 SER A CA 1
ATOM 686 C C . SER A 1 100 ? -0.167 6.610 0.891 1.00 97.94 100 SER A C 1
ATOM 688 O O . SER A 1 100 ? 0.512 6.419 -0.117 1.00 97.94 100 SER A O 1
ATOM 690 N N . ALA A 1 101 ? -1.457 6.272 0.934 1.00 97.38 101 ALA A N 1
ATOM 691 C CA . ALA A 1 101 ? -2.167 5.695 -0.207 1.00 97.38 101 ALA A CA 1
ATOM 692 C C . ALA A 1 101 ? -2.300 6.676 -1.374 1.00 97.38 101 ALA A C 1
ATOM 694 O O . ALA A 1 101 ? -2.136 6.290 -2.530 1.00 97.38 101 ALA A O 1
ATOM 695 N N . THR A 1 102 ? -2.557 7.950 -1.070 1.00 97.38 102 THR A N 1
ATOM 696 C CA . THR A 1 102 ? -2.611 9.016 -2.076 1.00 97.38 102 THR A CA 1
ATOM 697 C C . THR A 1 102 ? -1.241 9.212 -2.718 1.00 97.38 102 THR A C 1
ATOM 699 O O . THR A 1 102 ? -1.149 9.234 -3.940 1.00 97.38 102 THR A O 1
ATOM 702 N N . VAL A 1 103 ? -0.172 9.256 -1.915 1.00 98.12 103 VAL A N 1
ATOM 703 C CA . VAL A 1 103 ? 1.211 9.349 -2.412 1.00 98.12 103 VAL A CA 1
ATOM 704 C C . VAL A 1 103 ? 1.556 8.176 -3.329 1.00 98.12 103 VAL A C 1
ATOM 706 O O . VAL A 1 103 ? 2.111 8.395 -4.405 1.00 98.12 103 VAL A O 1
ATOM 709 N N . LEU A 1 104 ? 1.191 6.944 -2.957 1.00 97.88 104 LEU A N 1
ATOM 710 C CA . LEU A 1 104 ? 1.408 5.773 -3.809 1.00 97.88 104 LEU A CA 1
ATOM 711 C C . LEU A 1 104 ? 0.650 5.898 -5.139 1.00 97.88 104 LEU A C 1
ATOM 713 O O . LEU A 1 104 ? 1.247 5.736 -6.203 1.00 97.88 104 LEU A O 1
ATOM 717 N N . ALA A 1 105 ? -0.643 6.225 -5.087 1.00 96.44 105 ALA A N 1
ATOM 718 C CA . ALA A 1 105 ? -1.472 6.358 -6.282 1.00 96.44 105 ALA A CA 1
ATOM 719 C C . ALA A 1 105 ? -0.974 7.478 -7.211 1.00 96.44 105 ALA A C 1
ATOM 721 O O . ALA A 1 105 ? -0.948 7.306 -8.431 1.00 96.44 105 ALA A O 1
ATOM 722 N N . ASP A 1 106 ? -0.561 8.615 -6.654 1.00 97.44 106 ASP A N 1
ATOM 723 C CA . ASP A 1 106 ? -0.026 9.739 -7.423 1.00 97.44 106 ASP A CA 1
ATOM 724 C C . ASP A 1 106 ? 1.335 9.402 -8.037 1.00 97.44 106 ASP A C 1
ATOM 726 O O . ASP A 1 106 ? 1.560 9.702 -9.209 1.00 97.44 106 ASP A O 1
ATOM 730 N N . THR A 1 107 ? 2.200 8.693 -7.304 1.00 97.56 107 THR A N 1
ATOM 731 C CA . THR A 1 107 ? 3.473 8.186 -7.840 1.00 97.56 107 THR A CA 1
ATOM 732 C C . THR A 1 107 ? 3.232 7.239 -9.018 1.00 97.56 107 THR A C 1
ATOM 734 O O . THR A 1 107 ? 3.821 7.422 -10.079 1.00 97.56 107 THR A O 1
ATOM 737 N N . ILE A 1 108 ? 2.308 6.277 -8.899 1.00 95.38 108 ILE A N 1
ATOM 738 C CA . ILE A 1 108 ? 1.969 5.341 -9.991 1.00 95.38 108 ILE A CA 1
ATOM 739 C C . ILE A 1 108 ? 1.393 6.077 -11.215 1.00 95.38 108 ILE A C 1
ATOM 741 O O . ILE A 1 108 ? 1.652 5.694 -12.360 1.00 95.38 108 ILE A O 1
ATOM 745 N N . LYS A 1 109 ? 0.614 7.145 -11.005 1.00 94.00 109 LYS A N 1
ATOM 746 C CA . LYS A 1 109 ? 0.082 7.981 -12.096 1.00 94.00 109 LYS A CA 1
ATOM 747 C C . LYS A 1 109 ? 1.166 8.806 -12.782 1.00 94.00 109 LYS A C 1
ATOM 749 O O . LYS A 1 109 ? 1.072 9.008 -13.991 1.00 94.00 109 LYS A O 1
ATOM 754 N N . ALA A 1 110 ? 2.175 9.257 -12.041 1.00 95.25 110 ALA A N 1
ATOM 755 C CA . ALA A 1 110 ? 3.310 10.032 -12.536 1.00 95.25 110 ALA A CA 1
ATOM 756 C C . ALA A 1 110 ? 4.350 9.161 -13.267 1.00 95.25 110 ALA A C 1
ATOM 758 O O . ALA A 1 110 ? 5.552 9.326 -13.071 1.00 95.25 110 ALA A O 1
ATOM 759 N N . VAL A 1 111 ? 3.886 8.224 -14.100 1.00 93.31 111 VAL A N 1
ATOM 760 C CA . VAL A 1 111 ? 4.765 7.366 -14.895 1.00 93.31 111 VAL A CA 1
ATOM 761 C C . VAL A 1 111 ? 5.635 8.220 -15.837 1.00 93.31 111 VAL A C 1
ATOM 763 O O . VAL A 1 111 ? 5.110 9.137 -16.479 1.00 93.31 111 VAL A O 1
ATOM 766 N N . PRO A 1 112 ? 6.946 7.942 -15.943 1.00 91.50 112 PRO A N 1
ATOM 767 C CA . PRO A 1 112 ? 7.827 8.638 -16.874 1.00 91.50 112 PRO A CA 1
ATOM 768 C C . PRO A 1 112 ? 7.461 8.384 -18.338 1.00 91.50 112 PRO A C 1
ATOM 770 O O . PRO A 1 112 ? 6.903 7.344 -18.692 1.00 91.50 112 PRO A O 1
ATOM 773 N N . ALA A 1 113 ? 7.818 9.332 -19.202 1.00 87.81 113 ALA A N 1
ATOM 774 C CA . ALA A 1 113 ? 7.564 9.228 -20.635 1.00 87.81 113 ALA A CA 1
ATOM 775 C C . ALA A 1 113 ? 8.319 8.046 -21.273 1.00 87.81 113 ALA A C 1
ATOM 777 O O . ALA A 1 113 ? 9.473 7.770 -20.943 1.00 87.81 113 ALA A O 1
ATOM 778 N N . GLY A 1 114 ? 7.682 7.396 -22.245 1.00 84.44 114 GLY A N 1
ATOM 779 C CA . GLY A 1 114 ? 8.178 6.182 -22.895 1.00 84.44 114 GLY A CA 1
ATOM 780 C C . GLY A 1 114 ? 7.793 4.882 -22.182 1.00 84.44 114 GLY A C 1
ATOM 781 O O . GLY A 1 114 ? 8.264 3.828 -22.598 1.00 84.44 114 GLY A O 1
ATOM 782 N N . SER A 1 115 ? 6.952 4.954 -21.148 1.00 86.44 115 SER A N 1
ATOM 783 C CA . SER A 1 115 ? 6.505 3.816 -20.330 1.00 86.44 115 SER A CA 1
ATOM 784 C C . SER A 1 115 ? 4.985 3.781 -20.124 1.00 86.44 115 SER A C 1
ATOM 786 O O . SER A 1 115 ? 4.466 2.927 -19.412 1.00 86.44 115 SER A O 1
ATOM 788 N N . GLU A 1 116 ? 4.234 4.697 -20.739 1.00 87.56 116 GLU A N 1
ATOM 789 C CA . GLU A 1 116 ? 2.791 4.850 -20.522 1.00 87.56 116 GLU A CA 1
ATOM 790 C C . GLU A 1 116 ? 1.964 3.656 -21.019 1.00 87.56 116 GLU A C 1
ATOM 792 O O . GLU A 1 116 ? 0.920 3.354 -20.432 1.00 87.56 116 GLU A O 1
ATOM 797 N N . ASP A 1 117 ? 2.442 3.002 -22.081 1.00 85.50 117 ASP A N 1
ATO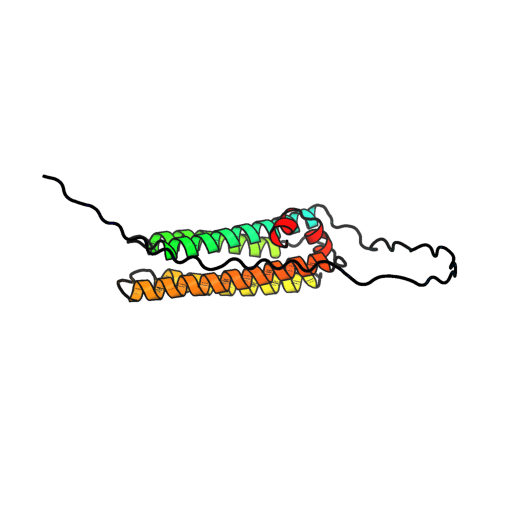M 798 C CA . ASP A 1 117 ? 1.795 1.875 -22.763 1.00 85.50 117 ASP A CA 1
ATOM 799 C C . ASP A 1 117 ? 2.386 0.510 -22.354 1.00 85.50 117 ASP A C 1
ATOM 801 O O . ASP A 1 117 ? 2.034 -0.518 -22.941 1.00 85.50 117 ASP A O 1
ATOM 805 N N . ASP A 1 118 ? 3.285 0.476 -21.361 1.00 84.50 118 ASP A N 1
ATOM 806 C CA . ASP A 1 118 ? 3.868 -0.776 -20.875 1.00 84.50 1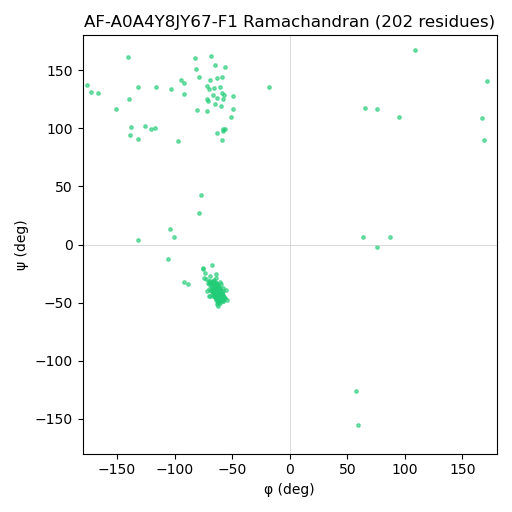18 ASP A CA 1
ATOM 807 C C . ASP A 1 118 ? 2.759 -1.670 -20.275 1.00 84.50 118 ASP A C 1
ATOM 809 O O . ASP A 1 118 ? 2.023 -1.240 -19.379 1.00 84.50 118 ASP A O 1
ATOM 813 N N . PRO A 1 119 ? 2.618 -2.935 -20.716 1.00 83.56 119 PRO A N 1
ATOM 814 C CA . PRO A 1 119 ? 1.520 -3.807 -20.285 1.00 83.56 119 PRO A CA 1
ATOM 815 C C . PRO A 1 119 ? 1.561 -4.114 -18.782 1.00 83.56 119 PRO A C 1
ATOM 817 O O . PRO A 1 119 ? 0.526 -4.317 -18.150 1.00 83.56 119 PRO A O 1
ATOM 820 N N . GLU A 1 120 ? 2.754 -4.108 -18.194 1.00 87.44 120 GLU A N 1
ATOM 821 C CA . GLU A 1 120 ? 2.975 -4.315 -16.762 1.00 87.44 120 GLU A CA 1
ATOM 822 C C . GLU A 1 120 ? 2.469 -3.143 -15.912 1.00 87.44 120 GLU A C 1
ATOM 824 O O . GLU A 1 120 ? 2.043 -3.343 -14.773 1.00 87.44 120 GLU A O 1
ATOM 829 N N . LEU A 1 121 ? 2.426 -1.929 -16.475 1.00 89.94 121 LEU A N 1
ATOM 830 C CA . LEU A 1 121 ? 1.882 -0.758 -15.791 1.00 89.94 121 LEU A CA 1
ATOM 831 C C . LEU A 1 121 ? 0.385 -0.895 -15.529 1.00 89.94 121 LEU A C 1
ATOM 833 O O . LEU A 1 121 ? -0.098 -0.422 -14.503 1.00 89.94 121 LEU A O 1
ATOM 837 N N . ALA A 1 122 ? -0.347 -1.538 -16.443 1.00 91.12 122 ALA A N 1
ATOM 838 C CA . ALA A 1 122 ? -1.774 -1.781 -16.272 1.00 91.12 122 ALA A CA 1
ATOM 839 C C . ALA A 1 122 ? -2.035 -2.639 -15.026 1.00 91.12 122 ALA A C 1
ATOM 841 O O . ALA A 1 122 ? -2.841 -2.258 -14.187 1.00 91.12 122 ALA A O 1
ATOM 842 N N . ALA A 1 123 ? -1.272 -3.721 -14.837 1.00 90.50 123 ALA A N 1
ATOM 843 C CA . ALA A 1 123 ? -1.407 -4.577 -13.659 1.00 90.50 123 ALA A CA 1
ATOM 844 C C . ALA A 1 123 ? -1.072 -3.840 -12.348 1.00 90.50 123 ALA A C 1
ATOM 846 O O . ALA A 1 123 ? -1.763 -4.011 -11.342 1.00 90.50 123 ALA A O 1
ATOM 847 N N . VAL A 1 124 ? -0.034 -2.993 -12.350 1.00 93.00 124 VAL A N 1
ATOM 848 C CA . VAL A 1 124 ? 0.316 -2.169 -11.180 1.00 93.00 124 VAL A CA 1
ATOM 849 C C . VAL A 1 124 ? -0.797 -1.162 -10.870 1.00 93.00 124 VAL A C 1
ATOM 851 O O . VAL A 1 124 ? -1.191 -1.039 -9.710 1.00 93.00 124 VAL A O 1
ATOM 854 N N . ARG A 1 125 ? -1.355 -0.494 -11.888 1.00 94.00 125 ARG A N 1
ATOM 855 C CA . ARG A 1 125 ? -2.478 0.448 -11.740 1.00 94.00 125 ARG A CA 1
ATOM 856 C C . ARG A 1 125 ? -3.740 -0.231 -11.215 1.00 94.00 125 ARG A C 1
ATOM 858 O O . ARG A 1 125 ? -4.267 0.223 -10.205 1.00 94.00 125 ARG A O 1
ATOM 865 N N . ASP A 1 126 ? -4.146 -1.343 -11.820 1.00 94.00 126 ASP A N 1
ATOM 866 C CA . ASP A 1 126 ? -5.325 -2.107 -11.397 1.00 94.00 126 ASP A CA 1
ATOM 867 C C . ASP A 1 126 ? -5.195 -2.532 -9.924 1.00 94.00 126 ASP A C 1
ATOM 869 O O . ASP A 1 126 ? -6.103 -2.322 -9.121 1.00 94.00 126 ASP A O 1
ATOM 873 N N . SER A 1 127 ? -4.018 -3.031 -9.523 1.00 93.50 127 SER A N 1
ATOM 874 C CA . SER A 1 127 ? -3.771 -3.400 -8.123 1.00 93.50 127 SER A CA 1
ATOM 875 C C . SER A 1 127 ? -3.818 -2.203 -7.161 1.00 93.50 127 SER A C 1
ATOM 877 O O . SER A 1 127 ? -4.240 -2.345 -6.013 1.00 93.50 127 SER A O 1
ATOM 879 N N . SER A 1 128 ? -3.399 -1.015 -7.612 1.00 94.00 128 SER A N 1
ATOM 880 C CA . SER A 1 128 ? -3.466 0.217 -6.822 1.00 94.00 128 SER A CA 1
ATOM 881 C C . SER A 1 128 ? -4.906 0.708 -6.651 1.00 94.00 128 SER A C 1
ATOM 883 O O . SER A 1 128 ? -5.233 1.273 -5.605 1.00 94.00 128 SER A O 1
ATOM 885 N N . ASP A 1 129 ? -5.768 0.493 -7.642 1.00 94.56 129 ASP A N 1
ATOM 886 C CA . ASP A 1 129 ? -7.190 0.840 -7.570 1.00 94.56 129 ASP A CA 1
ATOM 887 C C . ASP A 1 129 ? -7.948 -0.106 -6.619 1.00 94.56 129 ASP A C 1
ATOM 889 O O . ASP A 1 129 ? -8.744 0.345 -5.783 1.00 94.56 129 ASP A O 1
ATOM 893 N N . ASP A 1 130 ? -7.634 -1.405 -6.652 1.00 94.19 130 ASP A N 1
ATOM 894 C CA . ASP A 1 130 ? -8.147 -2.395 -5.691 1.00 94.19 130 ASP A CA 1
ATOM 895 C C . ASP A 1 130 ? -7.720 -2.064 -4.249 1.00 94.19 130 ASP A C 1
ATOM 897 O O . ASP A 1 130 ? -8.511 -2.138 -3.298 1.00 94.19 130 ASP A O 1
ATOM 901 N N . LEU A 1 131 ? -6.466 -1.642 -4.076 1.00 96.06 131 LEU A N 1
ATOM 902 C CA . LEU A 1 131 ? -5.942 -1.174 -2.797 1.00 96.06 131 LEU A CA 1
ATOM 903 C C . LEU A 1 131 ? -6.661 0.094 -2.315 1.00 96.06 131 LEU A C 1
ATOM 905 O O . LEU A 1 131 ? -7.032 0.173 -1.145 1.00 96.06 131 LEU A O 1
ATOM 909 N N . SER A 1 132 ? -6.906 1.065 -3.199 1.00 96.00 132 SER A N 1
ATOM 910 C CA . SER A 1 132 ? -7.654 2.285 -2.863 1.00 96.00 132 SER A CA 1
ATOM 911 C C . SER A 1 132 ? -9.081 1.976 -2.394 1.00 96.00 132 SER A C 1
ATOM 913 O O . SER A 1 132 ? -9.561 2.561 -1.416 1.00 96.00 132 SER A O 1
ATOM 915 N N . SER A 1 133 ? -9.731 1.001 -3.033 1.00 96.56 133 SER A N 1
ATOM 916 C CA . SER A 1 133 ? -11.048 0.507 -2.618 1.00 96.56 133 SER A CA 1
ATOM 917 C C . SER A 1 133 ? -10.993 -0.116 -1.219 1.00 96.56 133 SER A C 1
ATOM 919 O O . SER A 1 133 ? -11.764 0.271 -0.344 1.00 96.56 133 SER A O 1
ATOM 921 N N . SER A 1 134 ? -10.006 -0.981 -0.962 1.00 97.12 134 SER A N 1
ATOM 922 C CA . SER A 1 134 ? -9.810 -1.613 0.355 1.00 97.12 134 SER A CA 1
ATOM 923 C C . SER A 1 134 ? -9.556 -0.592 1.474 1.00 97.12 134 SER A C 1
ATOM 925 O O . SER A 1 134 ? -10.048 -0.741 2.592 1.00 97.12 134 SER A O 1
ATOM 927 N N . ILE A 1 135 ? -8.821 0.483 1.175 1.00 97.94 135 ILE A N 1
ATOM 928 C CA . ILE A 1 135 ? -8.545 1.572 2.124 1.00 97.94 135 ILE A CA 1
ATOM 929 C C . ILE A 1 135 ? -9.802 2.400 2.418 1.00 97.94 135 ILE A C 1
ATOM 931 O O . ILE A 1 135 ? -9.962 2.892 3.536 1.00 97.94 135 ILE A O 1
ATOM 935 N N . SER A 1 136 ? -10.715 2.524 1.454 1.00 97.50 136 SER A N 1
ATOM 936 C CA . SER A 1 136 ? -12.007 3.196 1.650 1.00 97.50 136 SER A CA 1
ATOM 937 C C . SER A 1 136 ? -12.944 2.385 2.556 1.00 97.50 136 SER A C 1
ATOM 939 O O . SER A 1 136 ? -13.629 2.950 3.417 1.00 97.50 136 SER A O 1
ATOM 941 N N . ASP A 1 137 ? -12.937 1.057 2.418 1.00 97.31 137 ASP A N 1
ATOM 942 C CA . ASP A 1 137 ? -13.658 0.156 3.326 1.00 97.31 137 ASP A CA 1
ATOM 943 C C . ASP A 1 137 ? -13.076 0.237 4.746 1.00 97.31 137 ASP A C 1
ATOM 945 O O . ASP A 1 137 ? -13.807 0.424 5.722 1.00 97.31 137 ASP A O 1
ATOM 949 N N . LEU A 1 138 ? -11.743 0.226 4.856 1.00 97.94 138 LEU A N 1
ATOM 950 C CA . LEU A 1 138 ? -11.037 0.398 6.124 1.00 97.94 138 LEU A CA 1
ATOM 951 C C . LEU A 1 138 ? -11.366 1.733 6.811 1.00 97.94 138 LEU A C 1
ATOM 953 O O . LEU A 1 138 ? -11.599 1.754 8.021 1.00 97.94 138 LEU A O 1
ATOM 957 N N . GLU A 1 139 ? -11.431 2.836 6.061 1.00 98.06 139 GLU A N 1
ATOM 958 C CA . GLU A 1 139 ? -11.855 4.142 6.584 1.00 98.06 139 GLU A CA 1
ATOM 959 C C . GLU A 1 139 ? -13.264 4.071 7.187 1.00 98.06 139 GLU A C 1
ATOM 961 O O . GLU A 1 139 ? -13.497 4.567 8.293 1.00 98.06 139 GLU A O 1
ATOM 966 N N . SER A 1 140 ? -14.188 3.406 6.493 1.00 97.69 140 SER A N 1
ATOM 967 C CA . SER A 1 140 ? -15.562 3.221 6.967 1.00 97.69 140 SER A CA 1
ATOM 968 C C . SER A 1 140 ? -15.606 2.417 8.271 1.00 97.69 140 SER A C 1
ATOM 970 O O . SER A 1 140 ? -16.332 2.774 9.204 1.00 97.69 140 SER A O 1
ATOM 972 N N . SER A 1 141 ? -14.780 1.374 8.383 1.00 97.00 141 SER A N 1
ATOM 973 C CA . SER A 1 141 ? -14.633 0.601 9.619 1.00 97.00 141 SER A CA 1
ATOM 974 C C . SER A 1 141 ? -14.023 1.414 10.759 1.00 97.00 141 SER A C 1
ATOM 976 O O . SER A 1 141 ? -14.505 1.321 11.889 1.00 97.00 141 SER A O 1
ATOM 978 N N . VAL A 1 142 ? -13.025 2.262 10.494 1.00 97.31 142 VAL A N 1
ATOM 979 C CA . VAL A 1 142 ? -12.460 3.165 11.513 1.00 97.31 142 VAL A CA 1
ATOM 980 C C . VAL A 1 142 ? -13.509 4.157 12.012 1.00 97.31 142 VAL A C 1
ATOM 982 O O . VAL A 1 142 ? -13.637 4.343 13.223 1.00 97.31 142 VAL A O 1
ATOM 985 N N . ALA A 1 143 ? -14.312 4.734 11.116 1.00 96.50 143 ALA A N 1
ATOM 986 C CA . ALA A 1 143 ? -15.401 5.632 11.495 1.00 96.50 143 ALA A CA 1
ATOM 987 C C . ALA A 1 143 ? -16.448 4.939 12.390 1.00 96.50 143 ALA A C 1
ATOM 989 O O . ALA A 1 143 ? -17.006 5.567 13.286 1.00 96.50 143 ALA A O 1
ATOM 990 N N . SER A 1 144 ? -16.673 3.630 12.213 1.00 95.00 144 SER A N 1
ATOM 991 C CA . SER A 1 144 ? -17.614 2.857 13.042 1.00 95.00 144 SER A CA 1
ATOM 992 C C . SER A 1 144 ? -17.182 2.689 14.507 1.00 95.00 144 SER A C 1
ATOM 994 O O . SER A 1 144 ? -18.011 2.371 15.359 1.00 95.00 144 SER A O 1
ATOM 996 N N . VAL A 1 145 ? -15.900 2.918 14.817 1.00 96.69 145 VAL A N 1
ATOM 997 C CA . VAL A 1 145 ? -15.378 2.885 16.193 1.00 96.69 145 VAL A CA 1
ATOM 998 C C . VAL A 1 145 ? -15.814 4.124 16.981 1.00 96.69 145 VAL A C 1
ATOM 1000 O O . VAL A 1 145 ? -15.896 4.082 18.212 1.00 96.69 145 VAL A O 1
ATOM 1003 N N . GLU A 1 146 ? -16.119 5.228 16.299 1.00 95.25 146 GLU A N 1
ATOM 1004 C CA . GLU A 1 146 ? -16.493 6.474 16.955 1.00 95.25 146 GLU A CA 1
ATOM 1005 C C . GLU A 1 146 ? -17.817 6.330 17.718 1.00 95.25 146 GLU A C 1
ATOM 1007 O O . GLU A 1 146 ? -18.863 5.991 17.169 1.00 95.25 146 GLU A O 1
ATOM 1012 N N . GLY A 1 147 ? -17.767 6.572 19.031 1.00 92.06 147 GLY A N 1
ATOM 1013 C CA . GLY A 1 147 ? -18.929 6.445 19.915 1.00 92.06 147 GLY A CA 1
ATOM 1014 C C . GLY A 1 147 ? -19.328 5.004 20.261 1.00 92.06 147 GLY A C 1
ATOM 1015 O O . GLY A 1 147 ? -20.238 4.816 21.072 1.00 92.06 147 GLY A O 1
ATOM 1016 N N . ALA A 1 148 ? -18.646 3.992 19.715 1.00 95.62 148 ALA A N 1
ATOM 1017 C CA . ALA A 1 148 ? -18.875 2.598 20.073 1.00 95.62 148 ALA A CA 1
ATOM 1018 C C . ALA A 1 148 ? -18.399 2.314 21.509 1.00 95.62 148 ALA A C 1
ATOM 1020 O O . ALA A 1 148 ? -17.366 2.811 21.960 1.00 95.62 148 ALA A O 1
ATOM 1021 N N . THR A 1 149 ? -19.144 1.491 22.251 1.00 94.69 149 THR A N 1
ATOM 1022 C CA . THR A 1 149 ? -18.802 1.123 23.637 1.00 94.69 149 THR A CA 1
ATOM 1023 C C . THR A 1 149 ? -19.095 -0.349 23.914 1.00 94.69 149 THR A C 1
ATOM 1025 O O . THR A 1 149 ? -19.836 -1.001 23.180 1.00 94.69 149 THR A O 1
ATOM 1028 N N . GLY A 1 150 ? -18.500 -0.900 24.977 1.00 94.12 150 GLY A N 1
ATOM 1029 C CA . GLY A 1 150 ? -18.768 -2.272 25.412 1.00 94.12 150 GLY A CA 1
ATOM 1030 C C . GLY A 1 150 ? -18.489 -3.307 24.318 1.00 94.12 150 GLY A C 1
ATOM 1031 O O . GLY A 1 150 ? -17.396 -3.352 23.761 1.00 94.12 150 GLY A O 1
ATOM 1032 N N . THR A 1 151 ? -19.476 -4.151 24.020 1.00 95.50 151 THR A N 1
ATOM 1033 C CA . THR A 1 151 ? -19.377 -5.178 22.971 1.00 95.50 151 THR A CA 1
ATOM 1034 C C . THR A 1 151 ? -19.315 -4.591 21.569 1.00 95.50 151 THR A C 1
ATOM 1036 O O . THR A 1 151 ? -18.618 -5.144 20.723 1.00 95.50 151 THR A O 1
ATOM 1039 N N . ASP A 1 152 ? -19.990 -3.468 21.331 1.00 96.44 152 ASP A N 1
ATOM 1040 C CA . ASP A 1 152 ? -20.043 -2.842 20.008 1.00 96.44 152 ASP A CA 1
ATOM 1041 C C . ASP A 1 152 ? -18.670 -2.288 19.625 1.00 96.44 152 ASP A C 1
ATOM 1043 O O . ASP A 1 152 ? -18.245 -2.426 18.483 1.00 96.44 152 ASP A O 1
ATOM 1047 N N . LEU A 1 153 ? -17.922 -1.767 20.606 1.00 96.00 153 LEU A N 1
ATOM 1048 C CA . LEU A 1 153 ? -16.530 -1.363 20.410 1.00 96.00 153 LEU A CA 1
ATOM 1049 C C . LEU A 1 153 ? -15.651 -2.545 19.987 1.00 96.00 153 LEU A C 1
ATOM 1051 O O . LEU A 1 153 ? -14.855 -2.423 19.063 1.00 96.00 153 LEU A O 1
ATOM 1055 N N . VAL A 1 154 ? -15.796 -3.700 20.642 1.00 95.44 154 VAL A N 1
ATOM 1056 C CA . VAL A 1 154 ? -15.017 -4.899 20.293 1.00 95.44 154 VAL A CA 1
ATOM 1057 C C . VAL A 1 154 ? -15.334 -5.361 18.870 1.00 95.44 154 VAL A C 1
ATOM 1059 O O . VAL A 1 154 ? -14.420 -5.727 18.134 1.00 95.44 154 VAL A O 1
ATOM 1062 N N . VAL A 1 155 ? -16.606 -5.312 18.467 1.00 96.69 155 VAL A N 1
ATOM 1063 C CA . VAL A 1 155 ? -17.026 -5.642 17.098 1.00 96.69 155 VAL A CA 1
ATOM 1064 C C . VAL A 1 155 ? -16.436 -4.652 16.092 1.00 96.69 155 VAL A C 1
ATOM 1066 O O . VAL A 1 155 ? -15.837 -5.092 15.115 1.00 96.69 155 VAL A O 1
ATOM 1069 N N . ALA A 1 156 ? -16.526 -3.345 16.353 1.00 97.06 156 ALA A N 1
ATOM 1070 C CA . ALA A 1 156 ? -15.982 -2.310 15.473 1.00 97.06 156 ALA A CA 1
ATOM 1071 C C . ALA A 1 156 ? -14.457 -2.440 15.296 1.00 97.06 156 ALA A C 1
ATOM 1073 O O . ALA A 1 156 ? -13.953 -2.410 14.176 1.00 97.06 156 ALA A O 1
ATOM 1074 N N . LEU A 1 157 ? -13.715 -2.683 16.384 1.00 96.38 157 LEU A N 1
ATOM 1075 C CA . LEU A 1 157 ? -12.272 -2.952 16.321 1.00 96.38 157 LEU A CA 1
ATOM 1076 C C . LEU A 1 157 ? -11.955 -4.242 15.547 1.00 96.38 157 LEU A C 1
ATOM 1078 O O . LEU A 1 157 ? -10.941 -4.309 14.851 1.00 96.38 157 LEU A O 1
ATOM 1082 N N . GLY A 1 158 ? -12.823 -5.253 15.642 1.00 96.75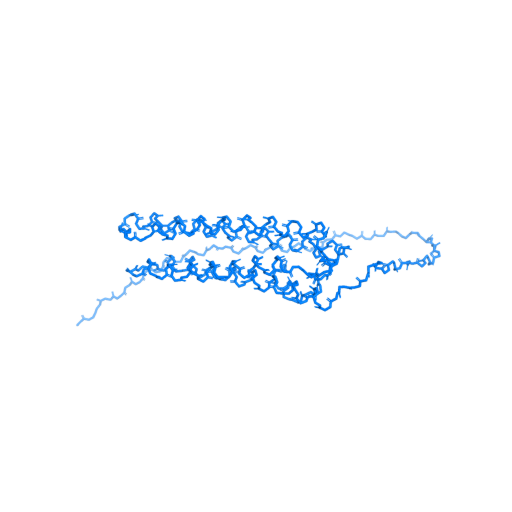 158 GLY A N 1
ATOM 1083 C CA . GLY A 1 158 ? -12.739 -6.467 14.834 1.00 96.75 158 GLY A CA 1
ATOM 1084 C C . GLY A 1 158 ? -12.876 -6.189 13.335 1.00 96.75 158 GLY A C 1
ATOM 1085 O O . GLY A 1 158 ? -12.078 -6.708 12.553 1.00 96.75 158 GLY A O 1
ATOM 1086 N N . SER A 1 159 ? -13.822 -5.334 12.937 1.00 97.56 159 SER A N 1
ATOM 1087 C CA . SER A 1 159 ? -13.981 -4.899 11.542 1.00 97.56 159 SER A CA 1
ATOM 1088 C C . SER A 1 159 ? -12.758 -4.126 11.045 1.00 97.56 159 SER A C 1
ATOM 1090 O O . SER A 1 159 ? -12.229 -4.454 9.988 1.00 97.56 159 SER A O 1
ATOM 1092 N N . VAL A 1 160 ? -12.220 -3.197 11.849 1.00 97.50 160 VAL A N 1
ATOM 1093 C CA . VAL A 1 160 ? -10.969 -2.482 11.518 1.00 97.50 160 VAL A CA 1
ATOM 1094 C C . VAL A 1 160 ? -9.821 -3.459 11.262 1.00 97.50 160 VAL A C 1
ATOM 1096 O O . VAL A 1 160 ? -9.099 -3.320 10.278 1.00 97.50 160 VAL A O 1
ATOM 1099 N N . ALA A 1 161 ? -9.647 -4.468 12.119 1.00 96.69 161 ALA A N 1
ATOM 1100 C CA . ALA A 1 161 ? -8.597 -5.467 11.936 1.00 96.69 161 ALA A CA 1
ATOM 1101 C C . ALA A 1 161 ? -8.806 -6.316 10.667 1.00 96.69 161 ALA A C 1
ATOM 1103 O O . ALA A 1 161 ? -7.836 -6.623 9.972 1.00 96.69 161 ALA A O 1
ATOM 1104 N N . SER A 1 162 ? -10.054 -6.676 10.357 1.00 97.25 162 SER A N 1
ATOM 1105 C CA . SER A 1 162 ? -10.415 -7.419 9.144 1.00 97.25 162 SER A CA 1
ATOM 1106 C C . SER A 1 162 ? -10.092 -6.624 7.877 1.00 97.25 162 SER A C 1
ATOM 1108 O O . SER A 1 162 ? -9.378 -7.121 7.005 1.00 97.25 162 SER A O 1
ATOM 1110 N N . ASP A 1 163 ? -10.544 -5.374 7.799 1.00 97.88 163 ASP A N 1
ATOM 1111 C CA . ASP A 1 163 ? -10.391 -4.540 6.601 1.00 97.88 163 ASP A CA 1
ATOM 1112 C C . ASP A 1 163 ? -8.947 -4.064 6.414 1.00 97.88 163 ASP A C 1
ATOM 1114 O O . ASP A 1 163 ? -8.456 -3.940 5.289 1.00 97.88 163 ASP A O 1
ATOM 1118 N N . ALA A 1 164 ? -8.202 -3.891 7.509 1.00 97.31 164 ALA A N 1
ATOM 1119 C CA . ALA A 1 164 ? -6.762 -3.680 7.438 1.00 97.31 164 ALA A CA 1
ATOM 1120 C C . ALA A 1 164 ? -6.050 -4.928 6.894 1.00 97.31 164 ALA A C 1
ATOM 1122 O O . ALA A 1 164 ? -5.115 -4.811 6.103 1.00 97.31 164 ALA A O 1
ATOM 1123 N N . GLY A 1 165 ? -6.513 -6.128 7.258 1.00 97.12 165 GLY A N 1
ATOM 1124 C CA . GLY A 1 165 ? -6.043 -7.385 6.674 1.00 97.12 165 GLY A CA 1
ATOM 1125 C C . GLY A 1 165 ? -6.328 -7.490 5.172 1.00 97.12 165 GLY A C 1
ATOM 1126 O O . GLY A 1 165 ? -5.449 -7.902 4.408 1.00 97.12 165 GLY A O 1
ATOM 1127 N N . ALA A 1 166 ? -7.515 -7.067 4.731 1.00 97.31 166 ALA A N 1
ATOM 1128 C CA . ALA A 1 166 ? -7.859 -6.978 3.312 1.00 97.31 166 ALA A CA 1
ATOM 1129 C C . ALA A 1 166 ? -6.951 -5.975 2.579 1.00 97.31 166 ALA A C 1
ATOM 1131 O O . ALA A 1 166 ? -6.361 -6.320 1.557 1.00 97.31 166 ALA A O 1
ATOM 1132 N N . SER A 1 167 ? -6.727 -4.795 3.163 1.00 97.62 167 SER A N 1
ATOM 1133 C CA . SER A 1 167 ? -5.822 -3.771 2.621 1.00 97.62 167 SER A CA 1
ATOM 1134 C C . SER A 1 167 ? -4.379 -4.273 2.498 1.00 97.62 167 SER A C 1
ATOM 1136 O O . SER A 1 167 ? -3.736 -4.061 1.475 1.00 97.62 167 SER A O 1
ATOM 1138 N N . LEU A 1 168 ? -3.865 -5.004 3.496 1.00 97.00 168 LEU A N 1
ATOM 1139 C CA . LEU A 1 168 ? -2.537 -5.631 3.420 1.00 97.00 168 LEU A CA 1
ATOM 1140 C C . LEU A 1 168 ? -2.466 -6.728 2.351 1.00 97.00 168 LEU A C 1
ATOM 1142 O O . LEU A 1 168 ? -1.413 -6.921 1.746 1.00 97.00 168 LEU A O 1
ATOM 1146 N N . THR A 1 169 ? -3.567 -7.442 2.114 1.00 97.12 169 THR A N 1
ATOM 1147 C CA . THR A 1 169 ? -3.655 -8.454 1.053 1.00 97.12 169 THR A CA 1
ATOM 1148 C C . THR A 1 169 ? -3.647 -7.801 -0.328 1.00 97.12 169 THR A C 1
ATOM 1150 O O . THR A 1 169 ? -2.896 -8.240 -1.196 1.00 97.12 169 THR A O 1
ATOM 1153 N N . ALA A 1 170 ? -4.409 -6.720 -0.519 1.00 96.69 170 ALA A N 1
ATOM 1154 C CA . ALA A 1 170 ? -4.382 -5.925 -1.746 1.00 96.69 170 ALA A CA 1
ATOM 1155 C C . ALA A 1 170 ? -2.984 -5.333 -1.994 1.00 96.69 170 ALA A C 1
ATOM 1157 O O . ALA A 1 170 ? -2.437 -5.459 -3.085 1.00 96.69 170 ALA A O 1
ATOM 1158 N N . LEU A 1 171 ? -2.338 -4.808 -0.950 1.00 95.50 171 LEU A N 1
ATOM 1159 C CA . LEU A 1 171 ? -0.966 -4.310 -1.038 1.00 95.50 171 LEU A CA 1
ATOM 1160 C C . LEU A 1 171 ? 0.031 -5.413 -1.422 1.00 95.50 171 LEU A C 1
ATOM 1162 O O . LEU A 1 171 ? 0.947 -5.180 -2.206 1.00 95.50 171 LEU A O 1
ATOM 1166 N N . ALA A 1 172 ? -0.143 -6.630 -0.902 1.00 95.56 172 ALA A N 1
ATOM 1167 C CA . ALA A 1 172 ? 0.671 -7.774 -1.306 1.00 95.56 172 ALA A CA 1
ATOM 1168 C C . ALA A 1 172 ? 0.456 -8.142 -2.786 1.00 95.56 172 ALA A C 1
ATOM 1170 O O . ALA A 1 172 ? 1.411 -8.550 -3.448 1.00 95.56 172 ALA A O 1
ATOM 1171 N N . ALA A 1 173 ? -0.753 -7.953 -3.323 1.00 94.88 173 ALA A N 1
ATOM 1172 C CA . ALA A 1 173 ? -1.011 -8.098 -4.754 1.00 94.88 173 ALA A CA 1
ATOM 1173 C C . ALA A 1 173 ? -0.266 -7.029 -5.574 1.00 94.88 173 ALA A C 1
ATOM 1175 O O . ALA A 1 173 ? 0.361 -7.381 -6.571 1.00 94.88 173 ALA A O 1
ATOM 1176 N N . THR A 1 174 ? -0.221 -5.772 -5.115 1.00 95.00 174 THR A N 1
ATOM 1177 C CA . THR A 1 174 ? 0.612 -4.720 -5.731 1.00 95.00 174 THR A CA 1
ATOM 1178 C C . THR A 1 174 ? 2.094 -5.094 -5.729 1.00 95.00 174 THR A C 1
ATOM 1180 O O . THR A 1 174 ? 2.752 -5.022 -6.764 1.00 95.00 174 THR A O 1
ATOM 1183 N N . VAL A 1 175 ? 2.622 -5.578 -4.598 1.00 95.75 175 VAL A N 1
ATOM 1184 C CA . VAL A 1 175 ? 4.011 -6.068 -4.511 1.00 95.75 175 VAL A CA 1
ATOM 1185 C C . VAL A 1 175 ? 4.257 -7.222 -5.488 1.00 95.75 175 VAL A C 1
ATOM 1187 O O . VAL A 1 175 ? 5.298 -7.267 -6.140 1.00 95.75 175 VAL A O 1
ATOM 1190 N N . SER A 1 176 ? 3.299 -8.141 -5.626 1.00 94.94 176 SER A N 1
ATOM 1191 C CA . SER A 1 176 ? 3.391 -9.250 -6.578 1.00 94.94 176 SER A CA 1
ATOM 1192 C C . SER A 1 176 ? 3.372 -8.774 -8.032 1.00 94.94 176 SER A C 1
ATOM 1194 O O . SER A 1 176 ? 4.092 -9.341 -8.856 1.00 94.94 176 SER A O 1
ATOM 1196 N N . ALA A 1 177 ? 2.573 -7.756 -8.362 1.00 93.69 177 ALA A N 1
ATOM 1197 C CA . ALA A 1 177 ? 2.540 -7.162 -9.695 1.00 93.69 177 ALA A CA 1
ATOM 1198 C C . ALA A 1 177 ? 3.892 -6.515 -10.037 1.00 93.69 177 ALA A C 1
ATOM 1200 O O . ALA A 1 177 ? 4.459 -6.815 -11.085 1.00 93.69 177 ALA A O 1
ATOM 1201 N N . ILE A 1 178 ? 4.457 -5.738 -9.106 1.00 93.50 178 ILE A N 1
ATOM 1202 C CA . ILE A 1 178 ? 5.801 -5.148 -9.226 1.00 93.50 178 ILE A CA 1
ATOM 1203 C C . ILE A 1 178 ? 6.863 -6.238 -9.414 1.00 93.50 178 ILE A C 1
ATOM 1205 O O . ILE A 1 178 ? 7.678 -6.161 -10.328 1.00 93.50 178 ILE A O 1
ATOM 1209 N N . GLY A 1 179 ? 6.845 -7.282 -8.579 1.00 92.62 179 GLY A N 1
ATOM 1210 C CA . GLY A 1 179 ? 7.810 -8.380 -8.672 1.00 92.62 179 GLY A CA 1
ATOM 1211 C C . GLY A 1 179 ? 7.698 -9.173 -9.977 1.00 92.62 179 GLY A C 1
ATOM 1212 O O . GLY A 1 179 ? 8.710 -9.615 -10.513 1.00 92.62 179 GLY A O 1
ATOM 1213 N N . THR A 1 180 ? 6.485 -9.323 -10.513 1.00 91.62 180 THR A N 1
ATOM 1214 C CA . THR A 1 180 ? 6.258 -9.981 -11.810 1.00 91.62 180 THR A CA 1
ATOM 1215 C C . THR A 1 180 ? 6.799 -9.132 -12.956 1.00 91.62 180 THR A C 1
ATOM 1217 O O . THR A 1 180 ? 7.494 -9.670 -13.812 1.00 91.62 180 THR A O 1
ATOM 1220 N N . ALA A 1 181 ? 6.540 -7.821 -12.938 1.00 90.81 181 ALA A N 1
ATOM 1221 C CA . ALA A 1 181 ? 7.099 -6.877 -13.904 1.00 90.81 181 ALA A CA 1
ATOM 1222 C C . ALA A 1 181 ? 8.637 -6.910 -13.886 1.00 90.81 181 ALA A C 1
ATOM 1224 O O . ALA A 1 181 ? 9.280 -7.090 -14.918 1.00 90.81 181 ALA A O 1
ATOM 1225 N N . ALA A 1 182 ? 9.233 -6.843 -12.691 1.00 91.00 182 ALA A N 1
ATOM 1226 C CA . ALA A 1 182 ? 10.680 -6.927 -12.516 1.00 91.00 182 ALA A CA 1
ATOM 1227 C C . ALA A 1 182 ? 11.275 -8.236 -13.064 1.00 91.00 182 ALA A C 1
ATOM 1229 O O . ALA A 1 182 ? 12.324 -8.226 -13.702 1.00 91.00 182 ALA A O 1
ATOM 1230 N N . ALA A 1 183 ? 10.599 -9.366 -12.835 1.00 88.06 183 ALA A N 1
ATOM 1231 C CA . ALA A 1 183 ? 11.080 -10.681 -13.251 1.00 88.06 183 ALA A CA 1
ATOM 1232 C C . ALA A 1 183 ? 10.952 -10.947 -14.760 1.00 88.06 183 ALA A C 1
ATOM 1234 O O . ALA A 1 183 ? 11.741 -11.732 -15.288 1.00 88.06 183 ALA A O 1
ATOM 1235 N N . ASP A 1 184 ? 9.974 -10.340 -15.442 1.00 84.00 184 ASP A N 1
ATOM 1236 C CA . ASP A 1 184 ? 9.848 -10.459 -16.897 1.00 84.00 184 ASP A CA 1
ATOM 1237 C C . ASP A 1 184 ? 11.039 -9.789 -17.596 1.00 84.00 184 ASP A C 1
ATOM 1239 O O . ASP A 1 184 ? 11.653 -10.370 -18.492 1.00 84.00 184 ASP A O 1
ATOM 1243 N N . GLY A 1 185 ? 11.425 -8.594 -17.130 1.00 76.25 185 GLY A N 1
ATOM 1244 C CA . GLY A 1 185 ? 12.646 -7.904 -17.552 1.00 76.25 185 GLY A CA 1
ATOM 1245 C C . GLY A 1 185 ? 12.675 -7.505 -19.033 1.00 76.25 185 GLY A C 1
ATOM 1246 O O . GLY A 1 185 ? 13.709 -7.038 -19.518 1.00 76.25 185 GLY A O 1
ATOM 1247 N N . THR A 1 186 ? 11.570 -7.683 -19.767 1.00 81.62 186 THR A N 1
ATOM 1248 C CA . THR A 1 186 ? 11.488 -7.334 -21.190 1.00 81.62 186 THR A CA 1
ATOM 1249 C C . THR A 1 186 ? 10.966 -5.918 -21.409 1.00 81.62 186 THR A C 1
ATOM 1251 O O . THR A 1 186 ? 11.418 -5.251 -22.343 1.00 81.62 186 THR A O 1
ATOM 1254 N N . SER A 1 187 ? 10.085 -5.432 -20.530 1.00 85.88 187 SER A N 1
ATOM 1255 C CA . SER A 1 187 ? 9.550 -4.072 -20.581 1.00 85.88 187 SER A CA 1
ATOM 1256 C C . SER A 1 187 ? 10.503 -3.050 -19.948 1.00 85.88 187 SER A C 1
ATOM 1258 O O . SER A 1 187 ? 11.390 -3.393 -19.156 1.00 85.88 187 SER A O 1
ATOM 1260 N N . THR A 1 188 ? 10.327 -1.772 -20.289 1.00 89.19 188 THR A N 1
ATOM 1261 C CA . THR A 1 188 ? 11.133 -0.697 -19.697 1.00 89.19 188 THR A CA 1
ATOM 1262 C C . THR A 1 188 ? 10.808 -0.504 -18.215 1.00 89.19 188 THR A C 1
ATOM 1264 O O . THR A 1 188 ? 11.724 -0.325 -17.411 1.00 89.19 188 THR A O 1
ATOM 1267 N N . ILE A 1 189 ? 9.533 -0.610 -17.831 1.00 88.75 189 ILE A N 1
ATOM 1268 C CA . ILE A 1 189 ? 9.106 -0.582 -16.426 1.00 88.75 189 ILE A CA 1
ATOM 1269 C C . ILE A 1 189 ? 9.641 -1.774 -15.631 1.00 88.75 189 ILE A C 1
ATOM 1271 O O . ILE A 1 189 ? 10.116 -1.591 -14.511 1.00 88.75 189 ILE A O 1
ATOM 1275 N N . GLY A 1 190 ? 9.602 -2.977 -16.197 1.00 90.88 190 GLY A N 1
ATO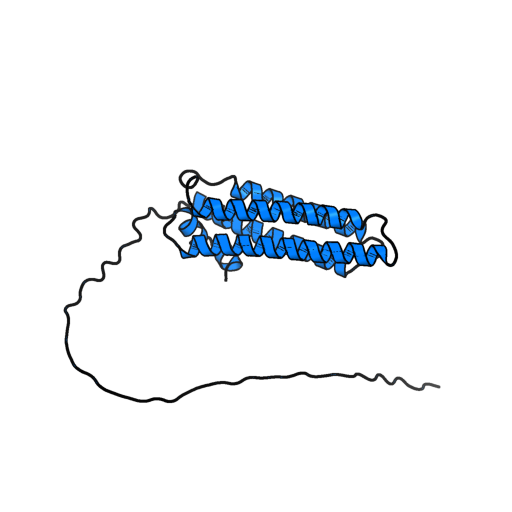M 1276 C CA . GLY A 1 190 ? 10.112 -4.181 -15.552 1.00 90.88 190 GLY A CA 1
ATOM 1277 C C . GLY A 1 190 ? 11.599 -4.050 -15.24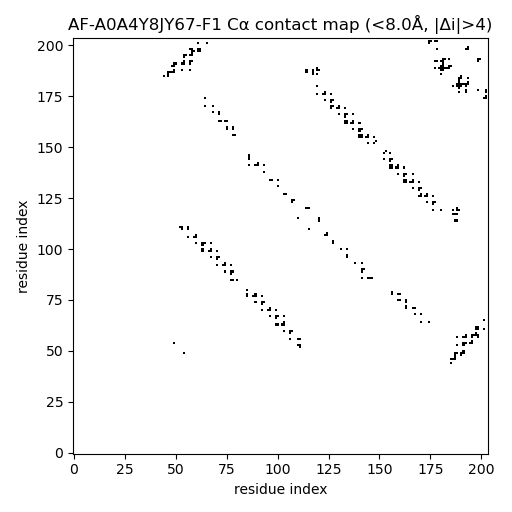1 1.00 90.88 190 GLY A C 1
ATOM 1278 O O . GLY A 1 190 ? 12.025 -4.238 -14.103 1.00 90.88 190 GLY A O 1
ATOM 1279 N N . GLN A 1 191 ? 12.386 -3.589 -16.214 1.00 91.88 191 GLN A N 1
ATOM 1280 C CA . GLN A 1 191 ? 13.807 -3.304 -15.997 1.00 91.88 191 GLN A CA 1
ATOM 1281 C C . GLN A 1 191 ? 14.036 -2.189 -14.966 1.00 91.88 191 GLN A C 1
ATOM 1283 O O . GLN A 1 191 ? 14.986 -2.270 -14.190 1.00 91.88 191 GLN A O 1
ATOM 1288 N N . ALA A 1 192 ? 13.181 -1.163 -14.924 1.00 93.81 192 ALA A N 1
ATOM 1289 C CA . ALA A 1 192 ? 13.272 -0.106 -13.920 1.00 93.81 192 ALA A CA 1
ATOM 1290 C C . ALA A 1 192 ? 12.998 -0.629 -12.497 1.00 93.81 192 ALA A C 1
ATOM 1292 O O . ALA A 1 192 ? 13.736 -0.286 -11.574 1.00 93.81 192 ALA A O 1
ATOM 1293 N N . PHE A 1 193 ? 11.994 -1.495 -12.319 1.00 94.25 193 PHE A N 1
ATOM 1294 C CA . PHE A 1 193 ? 11.715 -2.144 -11.035 1.00 94.25 193 PHE A CA 1
ATOM 1295 C C . PHE A 1 193 ? 12.827 -3.105 -10.599 1.00 94.25 193 PHE A C 1
ATOM 1297 O O . PHE A 1 193 ? 13.150 -3.140 -9.413 1.00 94.25 193 PHE A O 1
ATOM 1304 N N . ASP A 1 194 ? 13.437 -3.853 -11.523 1.00 93.69 194 ASP A N 1
ATOM 1305 C CA . ASP A 1 194 ? 14.586 -4.719 -11.207 1.00 93.69 194 ASP A CA 1
ATOM 1306 C C . ASP A 1 194 ? 15.836 -3.904 -10.825 1.00 93.69 194 ASP A C 1
ATOM 1308 O O . ASP A 1 194 ? 16.577 -4.268 -9.908 1.00 93.69 194 ASP A O 1
ATOM 1312 N N . ALA A 1 195 ? 16.047 -2.758 -11.482 1.00 93.12 195 ALA A N 1
ATOM 1313 C CA . ALA A 1 195 ? 17.178 -1.872 -11.223 1.00 93.12 195 ALA A CA 1
ATOM 1314 C C . ALA A 1 195 ? 17.044 -1.042 -9.930 1.00 93.12 195 ALA A C 1
ATOM 1316 O O . ALA A 1 195 ? 18.059 -0.566 -9.413 1.00 93.12 195 ALA A O 1
ATOM 1317 N N . ALA A 1 196 ? 15.830 -0.866 -9.399 1.00 94.31 196 ALA A N 1
ATOM 1318 C CA . ALA A 1 196 ? 15.555 -0.058 -8.212 1.00 94.31 196 ALA A CA 1
ATOM 1319 C C . ALA A 1 196 ? 15.866 -0.819 -6.896 1.00 94.31 196 ALA A C 1
ATOM 1321 O O . ALA A 1 196 ? 15.202 -1.811 -6.569 1.00 94.31 196 ALA A O 1
ATOM 1322 N N . PRO A 1 197 ? 16.842 -0.368 -6.079 1.00 92.44 197 PRO A N 1
ATOM 1323 C CA . PRO A 1 197 ? 17.231 -1.056 -4.843 1.00 92.44 197 PRO A CA 1
ATOM 1324 C C . PRO A 1 197 ? 16.098 -1.206 -3.819 1.00 92.44 197 PRO A C 1
ATOM 1326 O O . PRO A 1 197 ? 16.032 -2.207 -3.099 1.00 92.44 197 PRO A O 1
ATOM 1329 N N . GLU A 1 198 ? 15.198 -0.228 -3.753 1.00 93.62 198 GLU A N 1
ATOM 1330 C CA . GLU A 1 198 ? 14.052 -0.206 -2.845 1.00 93.62 198 GLU A CA 1
ATOM 1331 C C . GLU A 1 198 ? 13.113 -1.387 -3.130 1.00 93.62 198 GLU A C 1
ATOM 1333 O O . GLU A 1 198 ? 12.614 -2.033 -2.204 1.00 93.62 198 GLU A O 1
ATOM 1338 N N . CYS A 1 199 ? 12.943 -1.741 -4.406 1.00 91.88 199 CYS A N 1
ATOM 1339 C CA . CYS A 1 199 ? 12.091 -2.844 -4.841 1.00 91.88 199 CYS A CA 1
ATOM 1340 C C . CYS A 1 199 ? 12.650 -4.213 -4.451 1.00 91.88 199 CYS A C 1
ATOM 1342 O O . CYS A 1 199 ? 11.882 -5.123 -4.128 1.00 91.88 199 CYS A O 1
ATOM 1344 N N . ALA A 1 200 ? 13.976 -4.363 -4.383 1.00 87.25 200 ALA A N 1
ATOM 1345 C CA . ALA A 1 200 ? 14.600 -5.605 -3.930 1.00 87.25 200 ALA A CA 1
ATOM 1346 C C . ALA A 1 200 ? 14.262 -5.925 -2.464 1.00 87.25 200 ALA A C 1
ATOM 1348 O O . ALA A 1 200 ? 14.108 -7.092 -2.116 1.00 87.25 200 ALA A O 1
ATOM 1349 N N . SER A 1 201 ? 14.126 -4.900 -1.614 1.00 80.44 201 SER A N 1
ATOM 1350 C CA . SER A 1 201 ? 13.718 -5.063 -0.209 1.00 80.44 201 SER A CA 1
ATOM 1351 C C . SER A 1 201 ? 12.225 -5.357 -0.031 1.00 80.44 201 SER A C 1
ATOM 1353 O O . SER A 1 201 ? 11.809 -5.878 1.002 1.00 80.44 201 SER A O 1
ATOM 1355 N N . LEU A 1 202 ? 11.425 -5.006 -1.037 1.00 80.50 202 LEU A N 1
ATOM 1356 C CA . LEU A 1 202 ? 9.977 -5.160 -1.032 1.00 80.50 202 LEU A CA 1
ATOM 1357 C C . LEU A 1 202 ? 9.544 -6.540 -1.552 1.00 80.50 202 LEU A C 1
ATOM 1359 O O . LEU A 1 202 ? 8.540 -7.078 -1.086 1.00 80.50 202 LEU A O 1
ATOM 1363 N N . THR A 1 203 ? 10.291 -7.093 -2.513 1.00 75.06 203 THR A N 1
ATOM 1364 C CA . THR A 1 203 ? 9.921 -8.289 -3.293 1.00 75.06 203 THR A CA 1
ATOM 1365 C C . THR A 1 203 ? 10.681 -9.572 -2.920 1.00 75.06 203 THR A C 1
ATOM 1367 O O . THR A 1 203 ? 10.251 -10.649 -3.337 1.00 75.06 203 THR A O 1
ATOM 1370 N N . ARG A 1 204 ? 11.773 -9.501 -2.140 1.00 56.03 204 ARG A N 1
ATOM 1371 C CA . ARG A 1 204 ? 12.515 -10.669 -1.608 1.00 56.03 204 ARG A CA 1
ATOM 1372 C C . ARG A 1 204 ? 12.329 -10.841 -0.108 1.00 56.03 204 ARG A C 1
ATOM 1374 O O . ARG A 1 204 ? 12.330 -12.015 0.325 1.00 56.03 204 ARG A O 1
#